Protein 1EH1 (pdb70)

Secondary structure (DSSP, 8-state):
--HHHHHHHHHHHHHHHHHHHHHHHHTS--SS--SGGGTS-EEEETTEEEEGGGT-EEE-SSTTEEEEE-SSHHHHHHHHHHHSSSTT---EEEETTEEEEE-PPPPTTHHHHHHHHHHHHHHHHHHHHHHHHHHHHHHHHHHHHHHT--HHHHHHHHHHHHHHHHHHHHHHHHHHHHHHHHHT-

Foldseek 3Di:
DALVVLLVVLLVQLVVLLVVLLVLLLCFCALVLDFSVQQQQQFQDPNGGHGQVVAWDWDRPDSFKIKIAGPDPVSQVRSQVGCPPDPQPWDWDDDPRITIITRDGDDVVVLCVNLVSLVVSLVVSLVSLVVSLVVSLVVLVCNCVVVVPDPVVSVVSNVSSVVSSVVSNVVSVVSSVVSNVRRVD

Radius of gyration: 22.28 Å; Cα contacts (8 Å, |Δi|>4): 233; chains: 1; bounding box: 37×43×63 Å

Nearest PDB structures (foldseek):
  6ucq-assembly2_2w  TM=8.970E-01  e=6.826E-28  Thermus thermophilus HB8
  4v5a-assembly2_CY  TM=8.727E-01  e=7.010E-27  Thermus thermophilus HB8
  1is1-assembly1_A  TM=9.588E-01  e=2.961E-19  Vibrio parahaemolyticus
  4kb2-assembly1_A  TM=8.965E-01  e=9.457E-18  Mycobacterium tuberculosis
  1ise-assembly1_A  TM=9.276E-01  e=1.824E-17  Escherichia coli

B-factor: mean 58.02, std 20.37, range [17.16, 100.68]

InterPro domains:
  IPR002661 Ribosome recycling factor [MF_00040] (4-185)
  IPR002661 Ribosome recycling factor [PTHR20982] (9-185)
  IPR002661 Ribosome recycling factor [TIGR00496] (12-184)
  IPR002661 Ribosome recycling factor [cd00520] (6-184)
  IPR023584 Ribosome recycling factor domain [PF01765] (21-184)
  IPR036191 RRF superfamily [G3DSA:1.10.132.20] (13-183)
  IPR036191 RRF superfamily [SSF55194] (4-184)

Organism: Thermus thermophilus (strain ATCC 27634 / DSM 579 / HB8) (NCBI:txid300852)

CATH classification: 1.10.132.20 (+1 more: 3.30.1360.40)

Structure (mmCIF, N/CA/C/O backbone):
data_1EH1
#
_entry.id   1EH1
#
_cell.length_a   71.500
_cell.length_b   71.50
_cell.length_c   79.6
_cell.angle_alpha   90.00
_cell.angle_beta   90.00
_cell.angle_gamma   120.00
#
_symmetry.space_group_name_H-M   'P 32 2 1'
#
loop_
_entity.id
_entity.type
_entity.pdbx_description
1 polymer 'RIBOSOME RECYCLING FACTOR'
2 water water
#
loop_
_atom_site.group_PDB
_atom_site.id
_atom_site.type_symbol
_atom_site.label_atom_id
_atom_site.label_alt_id
_atom_site.label_comp_id
_atom_site.label_asym_id
_atom_site.label_entity_id
_atom_site.label_seq_id
_atom_site.pdbx_PDB_ins_code
_atom_site.Cartn_x
_atom_site.Cartn_y
_atom_site.Cartn_z
_atom_site.occupancy
_atom_site.B_iso_or_equiv
_atom_site.auth_seq_id
_atom_site.auth_comp_id
_atom_site.auth_asym_id
_atom_site.auth_atom_id
_atom_site.pdbx_PDB_model_num
ATOM 1 N N . MET A 1 1 ? 48.190 25.372 49.764 1.00 66.51 1 MET A N 1
ATOM 2 C CA . MET A 1 1 ? 46.741 25.017 49.858 1.00 66.40 1 MET A CA 1
ATOM 3 C C . MET A 1 1 ? 46.160 25.362 51.235 1.00 63.94 1 MET A C 1
ATOM 4 O O . MET A 1 1 ? 45.861 24.480 52.040 1.00 62.90 1 MET A O 1
ATOM 9 N N . THR A 1 2 ? 46.023 26.658 51.500 1.00 61.07 2 THR A N 1
ATOM 10 C CA . THR A 1 2 ? 45.469 27.133 52.762 1.00 58.22 2 THR A CA 1
ATOM 11 C C . THR A 1 2 ? 44.204 27.912 52.460 1.00 55.26 2 THR A C 1
ATOM 12 O O . THR A 1 2 ? 43.850 28.093 51.299 1.00 55.93 2 THR A O 1
ATOM 16 N N . LEU A 1 3 ? 43.519 28.364 53.503 1.00 52.03 3 LEU A N 1
ATOM 17 C CA . LEU A 1 3 ? 42.302 29.140 53.320 1.00 50.03 3 LEU A CA 1
ATOM 18 C C . LEU A 1 3 ? 42.608 30.353 52.455 1.00 49.34 3 LEU A C 1
ATOM 19 O O . LEU A 1 3 ? 41.921 30.629 51.470 1.00 49.47 3 LEU A O 1
ATOM 24 N N . LYS A 1 4 ? 43.659 31.065 52.832 1.00 48.14 4 LYS A N 1
ATOM 25 C CA . LYS A 1 4 ? 44.096 32.247 52.113 1.00 48.70 4 LYS A CA 1
ATOM 26 C C . LYS A 1 4 ? 44.350 31.946 50.633 1.00 47.81 4 LYS A C 1
ATOM 27 O O . LYS A 1 4 ? 44.026 32.749 49.758 1.00 47.97 4 LYS A O 1
ATOM 33 N N . GLU A 1 5 ? 44.926 30.785 50.349 1.00 46.65 5 GLU A N 1
ATOM 34 C CA . GLU A 1 5 ? 45.211 30.425 48.965 1.00 45.11 5 GLU A CA 1
ATOM 35 C C . GLU A 1 5 ? 43.942 29.985 48.257 1.00 40.88 5 GLU A C 1
ATOM 36 O O . GLU A 1 5 ? 43.810 30.129 47.051 1.00 39.19 5 GLU A O 1
ATOM 42 N N . LEU A 1 6 ? 43.004 29.464 49.037 1.00 38.36 6 LEU A N 1
ATOM 43 C CA . LEU A 1 6 ? 41.715 29.031 48.525 1.00 36.06 6 LEU A CA 1
ATOM 44 C C . LEU A 1 6 ? 40.996 30.290 48.027 1.00 36.19 6 LEU A C 1
ATOM 45 O O . LEU A 1 6 ? 40.417 30.320 46.940 1.00 37.51 6 LEU A O 1
ATOM 50 N N . TYR A 1 7 ? 41.043 31.335 48.839 1.00 33.46 7 TYR A N 1
ATOM 51 C CA . TYR A 1 7 ? 40.408 32.583 48.472 1.00 32.91 7 TYR A CA 1
ATOM 52 C C . TYR A 1 7 ? 41.032 33.144 47.197 1.00 33.17 7 TYR A C 1
ATOM 53 O O . TYR A 1 7 ? 40.340 33.422 46.221 1.00 33.26 7 TYR A O 1
ATOM 62 N N . ALA A 1 8 ? 42.349 33.283 47.212 1.00 34.58 8 ALA A N 1
ATOM 63 C CA . ALA A 1 8 ? 43.097 33.815 46.081 1.00 34.40 8 ALA A CA 1
ATOM 64 C C . ALA A 1 8 ? 42.771 33.061 44.812 1.00 35.03 8 ALA A C 1
ATOM 65 O O . ALA A 1 8 ? 42.585 33.646 43.742 1.00 34.57 8 ALA A O 1
ATOM 67 N N . GLU A 1 9 ? 42.705 31.745 44.941 1.00 37.16 9 GLU A N 1
ATOM 68 C CA . GLU A 1 9 ? 42.412 30.890 43.799 1.00 37.39 9 GLU A CA 1
ATOM 69 C C . GLU A 1 9 ? 40.988 31.097 43.302 1.00 36.31 9 GLU A C 1
ATOM 70 O O . GLU A 1 9 ? 40.739 31.184 42.094 1.00 34.73 9 GLU A O 1
ATOM 76 N N . THR A 1 10 ? 40.056 31.171 44.249 1.00 34.59 10 THR A N 1
ATOM 77 C CA . THR A 1 10 ? 38.654 31.389 43.925 1.00 32.76 10 THR A CA 1
ATOM 78 C C . THR A 1 10 ? 38.495 32.727 43.196 1.00 33.05 10 THR A C 1
ATOM 79 O O . THR A 1 10 ? 37.846 32.803 42.151 1.00 32.96 10 THR A O 1
ATOM 83 N N . ARG A 1 11 ? 39.107 33.778 43.744 1.00 33.10 11 ARG A N 1
ATOM 84 C CA . ARG A 1 11 ? 39.031 35.108 43.140 1.00 33.47 11 ARG A CA 1
ATOM 85 C C . ARG A 1 11 ? 39.661 35.106 41.763 1.00 33.43 11 ARG A C 1
ATOM 86 O O . ARG A 1 11 ? 39.215 35.811 40.867 1.00 34.56 11 ARG A O 1
ATOM 94 N N . SER A 1 12 ? 40.715 34.312 41.613 1.00 34.24 12 SER A N 1
ATOM 95 C CA . SER A 1 12 ? 41.444 34.199 40.350 1.00 34.41 12 SER A CA 1
ATOM 96 C C . SER A 1 12 ? 40.584 33.575 39.260 1.00 34.71 12 SER A C 1
ATOM 97 O O . SER A 1 12 ? 40.415 34.141 38.168 1.00 33.16 12 SER A O 1
ATOM 100 N N . HIS A 1 13 ? 40.049 32.393 39.560 1.00 34.53 13 HIS A N 1
ATOM 101 C CA . HIS A 1 13 ? 39.195 31.701 38.606 1.00 32.26 13 HIS A CA 1
ATOM 102 C C . HIS A 1 13 ? 38.017 32.587 38.189 1.00 30.06 13 HIS A C 1
ATOM 103 O O . HIS A 1 13 ? 37.806 32.834 37.001 1.00 29.97 13 HIS A O 1
ATOM 110 N N . MET A 1 14 ? 37.253 33.071 39.160 1.00 27.52 14 MET A N 1
ATOM 111 C CA . MET A 1 14 ? 36.110 33.910 38.834 1.00 27.48 14 MET A CA 1
ATOM 112 C C . MET A 1 14 ? 36.498 35.068 37.921 1.00 27.10 14 MET A C 1
ATOM 113 O O . MET A 1 14 ? 35.772 35.407 36.986 1.00 21.71 14 MET A O 1
ATOM 118 N N . GLN A 1 15 ? 37.660 35.656 38.193 1.00 28.09 15 GLN A N 1
ATOM 119 C CA . GLN A 1 15 ? 38.175 36.757 37.392 1.00 30.04 15 GLN A CA 1
ATOM 120 C C . GLN A 1 15 ? 38.386 36.311 35.939 1.00 31.01 15 GLN A C 1
ATOM 121 O O . GLN A 1 15 ? 38.128 37.072 35.013 1.00 31.06 15 GLN A O 1
ATOM 127 N N . LYS A 1 16 ? 38.841 35.073 35.746 1.00 32.57 16 LYS A N 1
ATOM 128 C CA . LYS A 1 16 ? 39.071 34.534 34.402 1.00 35.01 16 LYS A CA 1
ATOM 129 C C . LYS A 1 16 ? 37.743 34.351 33.682 1.00 36.59 16 LYS A C 1
ATOM 130 O O . LYS A 1 16 ? 37.630 34.541 32.466 1.00 38.39 16 LYS A O 1
ATOM 136 N N . SER A 1 17 ? 36.728 33.965 34.435 1.00 37.03 17 SER A N 1
ATOM 137 C CA . SER A 1 17 ? 35.413 33.760 33.846 1.00 35.66 17 SER A CA 1
ATOM 138 C C . SER A 1 17 ? 34.819 35.103 33.458 1.00 34.54 17 SER A C 1
ATOM 139 O O . SER A 1 17 ? 34.185 35.239 32.419 1.00 35.55 17 SER A O 1
ATOM 142 N N . LEU A 1 18 ? 35.048 36.101 34.296 1.00 33.79 18 LEU A N 1
ATOM 143 C CA . LEU A 1 18 ? 34.548 37.433 34.032 1.00 32.56 18 LEU A CA 1
ATOM 144 C C . LEU A 1 18 ? 35.202 37.959 32.750 1.00 32.41 18 LEU A C 1
ATOM 145 O O . LEU A 1 18 ? 34.613 38.740 32.000 1.00 29.57 18 LEU A O 1
ATOM 150 N N . GLU A 1 19 ? 36.428 37.517 32.496 1.00 33.36 19 GLU A N 1
ATOM 151 C CA . GLU A 1 19 ? 37.132 37.945 31.298 1.00 35.14 19 GLU A CA 1
ATOM 152 C C . GLU A 1 19 ? 36.593 37.212 30.075 1.00 35.52 19 GLU A C 1
ATOM 153 O O . GLU A 1 19 ? 36.481 37.780 28.989 1.00 34.59 19 GLU A O 1
ATOM 159 N N . VAL A 1 20 ? 36.241 35.947 30.249 1.00 36.82 20 VAL A N 1
ATOM 160 C CA . VAL A 1 20 ? 35.681 35.200 29.133 1.00 38.32 20 VAL A CA 1
ATOM 161 C C . VAL A 1 20 ? 34.364 35.868 28.755 1.00 40.01 20 VAL A C 1
ATOM 162 O O . VAL A 1 20 ? 34.004 35.923 27.586 1.00 40.23 20 VAL A O 1
ATOM 166 N N . LEU A 1 21 ? 33.666 36.395 29.758 1.00 40.45 21 LEU A N 1
ATOM 167 C CA . LEU A 1 21 ? 32.397 37.074 29.532 1.00 40.48 21 LEU A CA 1
ATOM 168 C C . LEU A 1 21 ? 32.617 38.396 28.802 1.00 42.94 21 LEU A C 1
ATOM 169 O O . LEU A 1 21 ? 31.907 38.718 27.854 1.00 44.07 21 LEU A O 1
ATOM 174 N N . GLU A 1 22 ? 33.596 39.170 29.253 1.00 45.38 22 GLU A N 1
ATOM 175 C CA . GLU A 1 22 ? 33.896 40.443 28.607 1.00 48.12 22 GLU A CA 1
ATOM 176 C C . GLU A 1 22 ? 34.172 40.187 27.129 1.00 49.06 22 GLU A C 1
ATOM 177 O O . GLU A 1 22 ? 33.665 40.889 26.249 1.00 48.00 22 GLU A O 1
ATOM 183 N N . HIS A 1 23 ? 34.965 39.155 26.867 1.00 49.83 23 HIS A N 1
ATOM 184 C CA . HIS A 1 23 ? 35.312 38.792 25.500 1.00 51.27 23 HIS A CA 1
ATOM 185 C C . HIS A 1 23 ? 34.046 38.504 24.691 1.00 50.79 23 HIS A C 1
ATOM 186 O O . HIS A 1 23 ? 33.791 39.134 23.664 1.00 51.12 23 HIS A O 1
ATOM 193 N N . ASN A 1 24 ? 33.257 37.550 25.162 1.00 49.59 24 ASN A N 1
ATOM 194 C CA . ASN A 1 24 ? 32.023 37.190 24.479 1.00 50.45 24 ASN A CA 1
ATOM 195 C C . ASN A 1 24 ? 31.129 38.401 24.183 1.00 50.30 24 ASN A C 1
ATOM 196 O O . ASN A 1 24 ? 30.391 38.422 23.201 1.00 50.32 24 ASN A O 1
ATOM 201 N N . LEU A 1 25 ? 31.195 39.408 25.039 1.00 50.05 25 LEU A N 1
ATOM 202 C CA . LEU A 1 25 ? 30.387 40.603 24.858 1.00 51.29 25 LEU A CA 1
ATOM 203 C C . LEU A 1 25 ? 30.997 41.566 23.852 1.00 53.21 25 LEU A C 1
ATOM 204 O O . LEU A 1 25 ? 30.314 42.062 22.959 1.00 53.26 25 LEU A O 1
ATOM 209 N N . ALA A 1 26 ? 32.289 41.833 23.997 1.00 55.75 26 ALA A N 1
ATOM 210 C CA . ALA A 1 26 ? 32.963 42.746 23.088 1.00 56.72 26 ALA A CA 1
ATOM 211 C C . ALA A 1 26 ? 32.903 42.232 21.650 1.00 57.67 26 ALA A C 1
ATOM 212 O O . ALA A 1 26 ? 33.146 42.981 20.705 1.00 57.72 26 ALA A O 1
ATOM 214 N N . GLY A 1 27 ? 32.572 40.954 21.492 1.00 58.01 27 GLY A N 1
ATOM 215 C CA . GLY A 1 27 ? 32.487 40.368 20.167 1.00 58.60 27 GLY A CA 1
ATOM 216 C C . GLY A 1 27 ? 31.096 40.496 19.591 1.00 60.36 27 GLY A C 1
ATOM 217 O O . GLY A 1 27 ? 30.726 39.783 18.659 1.00 60.22 27 GLY A O 1
ATOM 218 N N . LEU A 1 28 ? 30.321 41.414 20.162 1.00 61.92 28 LEU A N 1
ATOM 219 C CA . LEU A 1 28 ? 28.956 41.664 19.718 1.00 62.34 28 LEU A CA 1
ATOM 220 C C . LEU A 1 28 ? 28.799 43.068 19.157 1.00 64.53 28 LEU A C 1
ATOM 221 O O . LEU A 1 28 ? 29.319 44.032 19.715 1.00 62.96 28 LEU A O 1
ATOM 226 N N . ARG A 1 29 ? 28.061 43.163 18.053 1.00 68.07 29 ARG A N 1
ATOM 227 C CA . ARG A 1 29 ? 27.775 44.424 17.374 1.00 70.61 29 ARG A CA 1
ATOM 228 C C . ARG A 1 29 ? 26.759 45.199 18.203 1.00 71.96 29 ARG A C 1
ATOM 229 O O . ARG A 1 29 ? 25.572 44.945 18.103 1.00 73.06 29 ARG A O 1
ATOM 237 N N . THR A 1 30 ? 27.218 46.127 19.031 1.00 74.08 30 THR A N 1
ATOM 238 C CA . THR A 1 30 ? 26.311 46.912 19.866 1.00 77.20 30 THR A CA 1
ATOM 239 C C . THR A 1 30 ? 25.523 47.885 18.991 1.00 78.98 30 THR A C 1
ATOM 240 O O . THR A 1 30 ? 25.052 47.532 17.905 1.00 78.01 30 THR A O 1
ATOM 244 N N . GLY A 1 31 ? 25.390 49.117 19.482 1.00 81.99 31 GLY A N 1
ATOM 245 C CA . GLY A 1 31 ? 24.724 50.154 18.720 1.00 84.65 31 GLY A CA 1
ATOM 246 C C . GLY A 1 31 ? 25.753 50.391 17.640 1.00 87.22 31 GLY A C 1
ATOM 247 O O . GLY A 1 31 ? 25.619 51.277 16.805 1.00 87.61 31 GLY A O 1
ATOM 248 N N . ARG A 1 32 ? 26.798 49.556 17.702 1.00 89.18 32 ARG A N 1
ATOM 249 C CA . ARG A 1 32 ? 27.948 49.519 16.790 1.00 89.10 32 ARG A CA 1
ATOM 250 C C . ARG A 1 32 ? 28.891 50.727 16.856 1.00 88.93 32 ARG A C 1
ATOM 251 O O . ARG A 1 32 ? 29.918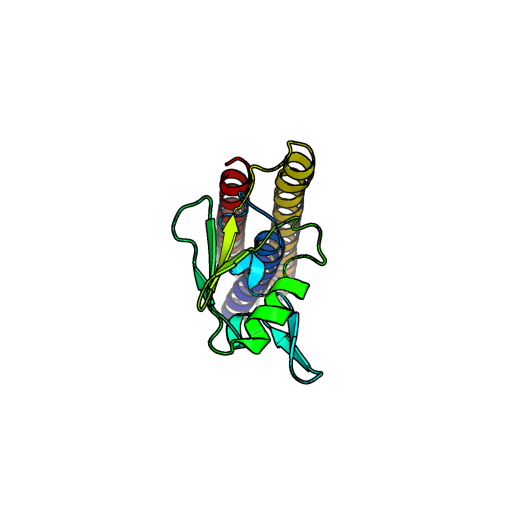 50.773 16.168 1.00 89.80 32 ARG A O 1
ATOM 259 N N . ALA A 1 33 ? 28.552 51.697 17.695 1.00 87.70 33 ALA A N 1
ATOM 260 C CA . ALA A 1 33 ? 29.372 52.888 17.830 1.00 87.13 33 ALA A CA 1
ATOM 261 C C . ALA A 1 33 ? 30.744 52.571 18.428 1.00 86.92 33 ALA A C 1
ATOM 262 O O . ALA A 1 33 ? 31.577 53.463 18.581 1.00 85.75 33 ALA A O 1
ATOM 264 N N . ASN A 1 34 ? 30.977 51.300 18.751 1.00 87.02 34 ASN A N 1
ATOM 265 C CA . ASN A 1 34 ? 32.244 50.872 19.347 1.00 87.29 34 ASN A CA 1
ATOM 266 C C . ASN A 1 34 ? 33.408 50.728 18.377 1.00 86.13 34 ASN A C 1
ATOM 267 O O . ASN A 1 34 ? 33.264 50.164 17.294 1.00 85.95 34 ASN A O 1
ATOM 272 N N . PRO A 1 35 ? 34.586 51.245 18.761 1.00 85.25 35 PRO A N 1
ATOM 273 C CA . PRO A 1 35 ? 35.776 51.158 17.915 1.00 84.41 35 PRO A CA 1
ATOM 274 C C . PRO A 1 35 ? 36.441 49.790 18.069 1.00 83.38 35 PRO A C 1
ATOM 275 O O . PRO A 1 35 ? 37.036 49.267 17.129 1.00 84.04 35 PRO A O 1
ATOM 279 N N . ALA A 1 36 ? 36.318 49.207 19.256 1.00 82.66 36 ALA A N 1
ATOM 280 C CA . ALA A 1 36 ? 36.909 47.901 19.531 1.00 82.81 36 ALA A CA 1
ATOM 281 C C . ALA A 1 36 ? 36.345 46.841 18.592 1.00 83.07 36 ALA A C 1
ATOM 282 O O . ALA A 1 36 ? 36.907 45.756 18.441 1.00 84.02 36 ALA A O 1
ATOM 284 N N . LEU A 1 37 ? 35.226 47.168 17.963 1.00 83.41 37 LEU A N 1
ATOM 285 C CA . LEU A 1 37 ? 34.569 46.266 17.023 1.00 83.78 37 LEU A CA 1
ATOM 286 C C . LEU A 1 37 ? 35.543 45.853 15.914 1.00 83.33 37 LEU A C 1
ATOM 287 O O . LEU A 1 37 ? 35.595 44.688 15.509 1.00 83.80 37 LEU A O 1
ATOM 292 N N . LEU A 1 38 ? 36.328 46.823 15.453 1.00 81.85 38 LEU A N 1
ATOM 293 C CA . LEU A 1 38 ? 37.287 46.613 14.374 1.00 80.29 38 LEU A CA 1
ATOM 294 C C . LEU A 1 38 ? 38.717 46.336 14.814 1.00 80.31 38 LEU A C 1
ATOM 295 O O . LEU A 1 38 ? 39.613 46.264 13.974 1.00 80.16 38 LEU A O 1
ATOM 300 N N . LEU A 1 39 ? 38.948 46.177 16.112 1.00 80.87 39 LEU A N 1
ATOM 301 C CA . LEU A 1 39 ? 40.308 45.938 16.587 1.00 81.48 39 LEU A CA 1
ATOM 302 C C . LEU A 1 39 ? 40.834 44.540 16.267 1.00 81.52 39 LEU A C 1
ATOM 303 O O . LEU A 1 39 ? 41.948 44.395 15.777 1.00 81.51 39 LEU A O 1
ATOM 308 N N . HIS A 1 40 ? 40.025 43.519 16.531 1.00 82.62 40 HIS A N 1
ATOM 309 C CA . HIS A 1 40 ? 40.415 42.128 16.292 1.00 83.16 40 HIS A CA 1
ATOM 310 C C . HIS A 1 40 ? 40.535 41.755 14.817 1.00 82.21 40 HIS A C 1
ATOM 311 O O . HIS A 1 40 ? 41.100 40.713 14.477 1.00 81.86 40 HIS A O 1
ATOM 318 N N . LEU A 1 41 ? 39.989 42.593 13.945 1.00 81.49 41 LEU A N 1
ATOM 319 C CA . LEU A 1 41 ? 40.020 42.317 12.518 1.00 80.75 41 LEU A CA 1
ATOM 320 C C . LEU A 1 41 ? 41.408 42.047 11.951 1.00 80.27 41 LEU A C 1
ATOM 321 O O . LEU A 1 41 ? 42.223 42.957 11.805 1.00 80.31 41 LEU A O 1
ATOM 326 N N . LYS A 1 42 ? 41.669 40.782 11.636 1.00 78.85 42 LYS A N 1
ATOM 327 C CA . LYS A 1 42 ? 42.946 40.390 11.055 1.00 77.40 42 LYS A CA 1
ATOM 328 C C . LYS A 1 42 ? 42.975 40.880 9.618 1.00 75.77 42 LYS A C 1
ATOM 329 O O . LYS A 1 42 ? 42.134 40.500 8.808 1.00 75.62 42 LYS A O 1
ATOM 335 N N . VAL A 1 43 ? 43.946 41.728 9.309 1.00 73.86 43 VAL A N 1
ATOM 336 C CA . VAL A 1 43 ? 44.068 42.271 7.963 1.00 72.19 43 VAL A CA 1
ATOM 337 C C . VAL A 1 43 ? 45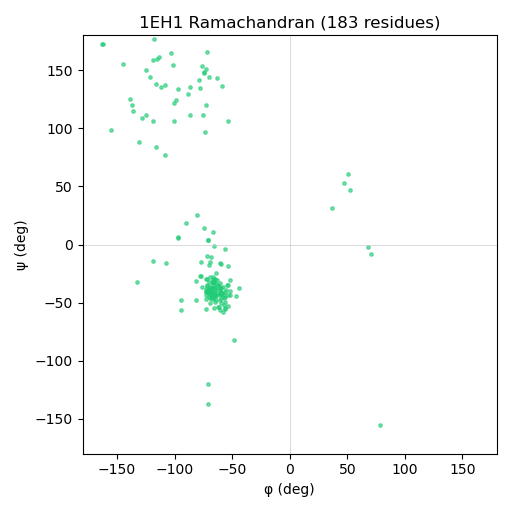.268 41.652 7.259 1.00 71.07 43 VAL A C 1
ATOM 338 O O . VAL A 1 43 ? 46.327 41.493 7.860 1.00 70.92 43 VAL A O 1
ATOM 342 N N . GLU A 1 44 ? 45.090 41.290 5.992 1.00 69.84 44 GLU A N 1
ATOM 343 C CA . GLU A 1 44 ? 46.167 40.708 5.200 1.00 69.68 44 GLU A CA 1
ATOM 344 C C . GLU A 1 44 ? 47.143 41.802 4.789 1.00 69.27 44 GLU A C 1
ATOM 345 O O . GLU A 1 44 ? 46.813 42.673 3.987 1.00 68.66 44 GLU A O 1
ATOM 351 N N . TYR A 1 45 ? 48.348 41.744 5.345 1.00 68.73 45 TYR A N 1
ATOM 352 C CA . TYR A 1 45 ? 49.385 42.736 5.072 1.00 66.72 45 TYR A CA 1
ATOM 353 C C . TYR A 1 45 ? 50.710 41.996 4.883 1.00 65.64 45 TYR A C 1
ATOM 354 O O . TYR A 1 45 ? 51.161 41.297 5.787 1.00 65.98 45 TYR A O 1
ATOM 363 N N . TYR A 1 46 ? 51.324 42.147 3.711 1.00 64.71 46 TYR A N 1
ATOM 364 C CA . TYR A 1 46 ? 52.586 41.469 3.403 1.00 63.54 46 TYR A CA 1
ATOM 365 C C . TYR A 1 46 ? 52.465 39.966 3.660 1.00 65.35 46 TYR A C 1
ATOM 366 O O . TYR A 1 46 ? 53.331 39.368 4.301 1.00 65.46 46 TYR A O 1
ATOM 375 N N . GLY A 1 47 ? 51.380 39.366 3.174 1.00 66.97 47 GLY A N 1
ATOM 376 C CA . GLY A 1 47 ? 51.166 37.936 3.354 1.00 68.39 47 GLY A CA 1
ATOM 377 C C . GLY A 1 47 ? 50.832 37.483 4.767 1.00 69.11 47 GLY A C 1
ATOM 378 O O . GLY A 1 47 ? 50.496 36.319 4.988 1.00 69.48 47 GLY A O 1
ATOM 379 N N . ALA A 1 48 ? 50.923 38.393 5.731 1.00 69.66 48 ALA A N 1
ATOM 380 C CA . ALA A 1 48 ? 50.623 38.049 7.115 1.00 70.50 48 ALA A CA 1
ATOM 381 C C . ALA A 1 48 ? 49.251 38.566 7.534 1.00 71.09 48 ALA A C 1
ATOM 382 O O . ALA A 1 48 ? 48.657 39.411 6.858 1.00 69.81 48 ALA A O 1
ATOM 384 N N . HIS A 1 49 ? 48.758 38.042 8.655 1.00 71.17 49 HIS A N 1
ATOM 385 C CA . HIS A 1 49 ? 47.460 38.427 9.198 1.00 72.31 49 HIS A CA 1
ATOM 386 C C . HIS A 1 49 ? 47.644 39.268 10.454 1.00 72.22 49 HIS A C 1
ATOM 387 O O . HIS A 1 49 ? 47.461 38.785 11.570 1.00 71.81 49 HIS A O 1
ATOM 394 N N . VAL A 1 50 ? 47.996 40.533 10.270 1.00 73.03 50 VAL A N 1
ATOM 395 C CA . VAL A 1 50 ? 48.201 41.419 11.405 1.00 73.78 50 VAL A CA 1
ATOM 396 C C . VAL A 1 50 ? 46.906 42.089 11.860 1.00 74.27 50 VAL A C 1
ATOM 397 O O . VAL A 1 50 ? 46.103 42.543 11.035 1.00 73.80 50 VAL A O 1
ATOM 401 N N . PRO A 1 51 ? 46.671 42.131 13.185 1.00 74.86 51 PRO A N 1
ATOM 402 C CA . PRO A 1 51 ? 45.453 42.768 13.686 1.00 74.97 51 PRO A CA 1
ATOM 403 C C . PRO A 1 51 ? 45.461 44.249 13.333 1.00 74.75 51 PRO A C 1
ATOM 404 O O . PRO A 1 51 ? 46.503 44.905 13.349 1.00 75.36 51 PRO A O 1
ATOM 408 N N . LEU A 1 52 ? 44.279 44.754 13.009 1.00 74.05 52 LEU A N 1
ATOM 409 C CA . LEU A 1 52 ? 44.085 46.137 12.602 1.00 73.27 52 LEU A CA 1
ATOM 410 C C . LEU A 1 52 ? 44.741 47.241 13.445 1.00 73.72 52 LEU A C 1
ATOM 411 O O . LEU A 1 52 ? 45.337 48.157 12.882 1.00 73.02 52 LEU A O 1
ATOM 416 N N . ASN A 1 53 ? 44.658 47.166 14.774 1.00 74.79 53 ASN A N 1
ATOM 417 C CA . ASN A 1 53 ? 45.239 48.221 15.616 1.00 75.62 53 ASN A CA 1
ATOM 418 C C . ASN A 1 53 ? 46.742 48.420 15.439 1.00 76.21 53 ASN A C 1
ATOM 419 O O . ASN A 1 53 ? 47.229 49.552 15.475 1.00 77.23 53 ASN A O 1
ATOM 424 N N . GLN A 1 54 ? 47.480 47.333 15.248 1.00 76.14 54 GLN A N 1
ATOM 425 C CA . GLN A 1 54 ? 48.922 47.439 15.057 1.00 76.35 54 GLN A CA 1
ATOM 426 C C . GLN A 1 54 ? 49.206 48.038 13.689 1.00 76.57 54 GLN A C 1
ATOM 427 O O . GLN A 1 54 ? 50.339 48.406 13.381 1.00 77.97 54 GLN A O 1
ATOM 433 N N . ILE A 1 55 ? 48.160 48.151 12.876 1.00 75.48 55 ILE A N 1
ATOM 434 C CA . ILE A 1 55 ? 48.303 48.675 11.526 1.00 73.88 55 ILE A CA 1
ATOM 435 C C . ILE A 1 55 ? 47.490 49.953 11.300 1.00 73.05 55 ILE A C 1
ATOM 436 O O . ILE A 1 55 ? 47.705 50.676 10.326 1.00 71.33 55 ILE A O 1
ATOM 441 N N . ALA A 1 56 ? 46.565 50.228 12.215 1.00 73.74 56 ALA A N 1
ATOM 442 C CA . ALA A 1 56 ? 45.708 51.404 12.122 1.00 73.74 56 ALA A CA 1
ATOM 443 C C . ALA A 1 56 ? 45.045 51.732 13.460 1.00 73.64 56 ALA A C 1
ATOM 444 O O . ALA A 1 56 ? 45.145 50.979 14.426 1.00 72.68 56 ALA A O 1
ATOM 446 N N . THR A 1 57 ? 44.368 52.871 13.503 1.00 75.12 57 THR A N 1
ATOM 447 C CA . THR A 1 57 ? 43.673 53.301 14.703 1.00 76.57 57 THR A CA 1
ATOM 448 C C . THR A 1 57 ? 42.214 53.553 14.363 1.00 77.08 57 THR A C 1
ATOM 449 O O . THR A 1 57 ? 41.876 53.921 13.237 1.00 77.18 57 THR A O 1
ATOM 453 N N . VAL A 1 58 ? 41.352 53.354 15.350 1.00 77.51 58 VAL A N 1
ATOM 454 C CA . VAL A 1 58 ? 39.927 53.560 15.162 1.00 78.21 58 VAL A CA 1
ATOM 455 C C . VAL A 1 58 ? 39.313 54.300 16.344 1.00 78.91 58 VAL A C 1
ATOM 456 O O . VAL A 1 58 ? 39.286 53.783 17.459 1.00 79.05 58 VAL A O 1
ATOM 460 N N . THR A 1 59 ? 38.828 55.513 16.105 1.00 78.71 59 THR A N 1
ATOM 461 C CA . THR A 1 59 ? 38.187 56.273 17.171 1.00 79.28 59 THR A CA 1
ATOM 462 C C . THR A 1 59 ? 36.713 56.440 16.834 1.00 78.88 59 THR A C 1
ATOM 463 O O . THR A 1 59 ? 36.314 56.282 15.684 1.00 78.72 59 THR A O 1
ATOM 467 N N . ALA A 1 60 ? 35.910 56.757 17.843 1.00 78.34 60 ALA A N 1
ATOM 468 C CA . ALA A 1 60 ? 34.478 56.946 17.653 1.00 77.74 60 ALA A CA 1
ATOM 469 C C . ALA A 1 60 ? 34.067 58.384 17.967 1.00 77.11 60 ALA A C 1
ATOM 470 O O . ALA A 1 60 ? 33.618 58.681 19.080 1.00 76.87 60 ALA A O 1
ATOM 472 N N . PRO A 1 61 ? 34.221 59.296 16.988 1.00 76.02 61 PRO A N 1
ATOM 473 C CA . PRO A 1 61 ? 33.863 60.709 17.166 1.00 76.90 61 PRO A CA 1
ATOM 474 C C . PRO A 1 61 ? 32.463 60.811 17.767 1.00 78.56 61 PRO A C 1
ATOM 475 O O . PRO A 1 61 ? 32.298 60.988 18.975 1.00 79.80 61 PRO A O 1
ATOM 479 N N . ASP A 1 62 ? 31.451 60.701 16.912 1.00 78.54 62 ASP A N 1
ATOM 480 C CA . ASP A 1 62 ? 30.066 60.736 17.360 1.00 76.95 62 ASP A CA 1
ATOM 481 C C . ASP A 1 62 ? 29.567 59.299 17.385 1.00 76.33 62 ASP A C 1
ATOM 482 O O . ASP A 1 62 ? 30.090 58.445 16.668 1.00 76.73 62 ASP A O 1
ATOM 487 N N . PRO A 1 63 ? 28.555 59.006 18.220 1.00 75.24 63 PRO A N 1
ATOM 488 C CA . PRO A 1 63 ? 28.004 57.648 18.322 1.00 73.41 63 PRO A CA 1
ATOM 489 C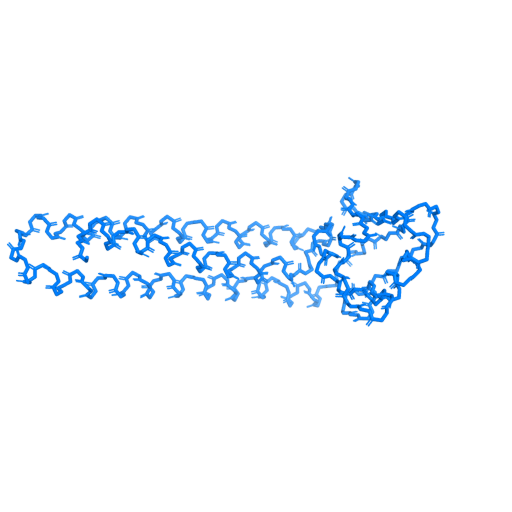 C . PRO A 1 63 ? 27.490 57.014 17.023 1.00 72.11 63 PRO A C 1
ATOM 490 O O . PRO A 1 63 ? 27.091 55.851 17.022 1.00 72.49 63 PRO A O 1
ATOM 494 N N . ARG A 1 64 ? 27.496 57.757 15.920 1.00 70.54 64 ARG A N 1
ATOM 495 C CA . ARG A 1 64 ? 27.012 57.211 14.653 1.00 70.41 64 ARG A CA 1
ATOM 496 C C . ARG A 1 64 ? 28.110 56.904 13.633 1.00 70.45 64 ARG A C 1
ATOM 497 O O . ARG A 1 64 ? 27.884 56.179 12.660 1.00 69.83 64 ARG A O 1
ATOM 505 N N . THR A 1 65 ? 29.304 57.442 13.858 1.00 69.45 65 THR A N 1
ATOM 506 C CA . THR A 1 65 ? 30.404 57.235 12.924 1.00 68.41 65 THR A CA 1
ATOM 507 C C . THR A 1 65 ? 31.594 56.518 13.545 1.00 67.96 65 THR A C 1
ATOM 508 O O . THR A 1 65 ? 31.759 56.504 14.759 1.00 69.59 65 THR A O 1
ATOM 512 N N . LEU A 1 66 ? 32.419 55.922 12.692 1.00 66.08 66 LEU A N 1
ATOM 513 C CA . LEU A 1 66 ? 33.604 55.191 13.118 1.00 63.96 66 LEU A CA 1
ATOM 514 C C . LEU A 1 66 ? 34.714 55.544 12.127 1.00 64.51 66 LEU A C 1
ATOM 515 O O . LEU A 1 66 ? 34.546 55.394 10.916 1.00 63.75 66 LEU A O 1
ATOM 520 N N . VAL A 1 67 ? 35.839 56.033 12.638 1.00 65.32 67 VAL A N 1
ATOM 521 C CA . VAL A 1 67 ? 36.951 56.421 11.777 1.00 66.98 67 VAL A CA 1
ATOM 522 C C . VAL A 1 67 ? 38.160 55.510 11.934 1.00 67.19 67 VAL A C 1
ATOM 523 O O . VAL A 1 67 ? 38.554 55.162 13.049 1.00 67.41 67 VAL A O 1
ATOM 527 N N . VAL A 1 68 ? 38.748 55.123 10.807 1.00 67.72 68 VAL A N 1
ATOM 528 C CA . VAL A 1 68 ? 39.910 54.242 10.830 1.00 68.60 68 VAL A CA 1
ATOM 529 C C . VAL A 1 68 ? 41.136 54.907 10.211 1.00 69.26 68 VAL A C 1
ATOM 530 O O . VAL A 1 68 ? 41.223 55.063 8.992 1.00 66.71 68 VAL A O 1
ATOM 534 N N . GLN A 1 69 ? 42.074 55.301 11.069 1.00 70.66 69 GLN A N 1
ATOM 535 C CA . GLN A 1 69 ? 43.304 55.943 10.618 1.00 74.10 69 GLN A CA 1
ATOM 536 C C . GLN A 1 69 ? 44.377 54.907 10.309 1.00 74.37 69 GLN A C 1
ATOM 537 O O . GLN A 1 69 ? 44.659 54.029 11.120 1.00 73.66 69 GLN A O 1
ATOM 543 N N . SER A 1 70 ? 44.969 55.016 9.124 1.00 74.97 70 SER A N 1
ATOM 544 C CA . SER A 1 70 ? 46.015 54.090 8.696 1.00 75.70 70 SER A CA 1
ATOM 545 C C . SER A 1 70 ? 47.297 54.817 8.291 1.00 74.45 70 SER A C 1
ATOM 546 O O . SER A 1 70 ? 47.334 55.520 7.282 1.00 74.15 70 SER A O 1
ATOM 549 N N . TRP A 1 71 ? 48.347 54.643 9.088 1.00 73.32 71 TRP A N 1
ATOM 550 C CA . TRP A 1 71 ? 49.639 55.262 8.801 1.00 71.75 71 TRP A CA 1
ATOM 551 C C . TRP A 1 71 ? 50.118 54.930 7.400 1.00 70.51 71 TRP A C 1
ATOM 552 O O . TRP A 1 71 ? 50.765 55.746 6.743 1.00 69.05 71 TRP A O 1
ATOM 563 N N . ASP A 1 72 ? 49.808 53.712 6.963 1.00 69.98 72 ASP A N 1
ATOM 564 C CA . ASP A 1 72 ? 50.194 53.242 5.638 1.00 69.58 72 ASP A CA 1
ATOM 565 C C . ASP A 1 72 ? 49.006 53.334 4.688 1.00 69.81 72 ASP A C 1
ATOM 566 O O . ASP A 1 72 ? 47.955 52.747 4.943 1.00 70.31 72 ASP A O 1
ATOM 571 N N . GLN A 1 73 ? 49.172 54.082 3.599 1.00 70.37 73 GLN A N 1
ATOM 572 C CA . GLN A 1 73 ? 48.094 54.264 2.630 1.00 70.64 73 GLN A CA 1
ATOM 573 C C . GLN A 1 73 ? 47.648 52.950 2.004 1.00 69.74 73 GLN A C 1
ATOM 574 O O . GLN A 1 73 ? 46.474 52.766 1.692 1.00 69.60 73 GLN A O 1
ATOM 580 N N . ASN A 1 74 ? 48.584 52.026 1.834 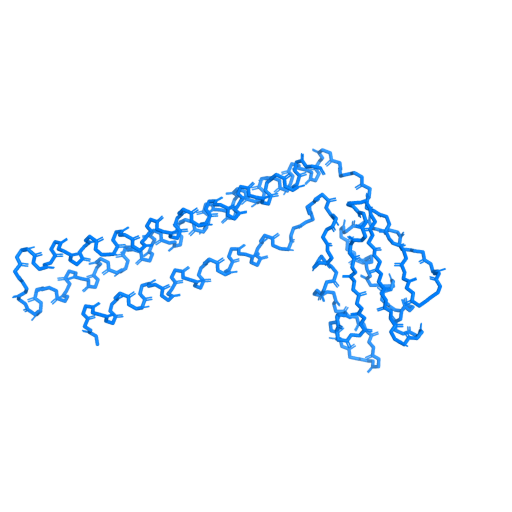1.00 70.08 74 ASN A N 1
ATOM 581 C CA . ASN A 1 74 ? 48.255 50.728 1.247 1.00 70.92 74 ASN A CA 1
ATOM 582 C C . ASN A 1 74 ? 47.459 49.840 2.206 1.00 70.06 74 ASN A C 1
ATOM 583 O O . ASN A 1 74 ? 46.514 49.160 1.802 1.00 69.48 74 ASN A O 1
ATOM 588 N N . ALA A 1 75 ? 47.851 49.851 3.476 1.00 69.99 75 ALA A N 1
ATOM 589 C CA . ALA A 1 75 ? 47.183 49.052 4.501 1.00 70.36 75 ALA A CA 1
ATOM 590 C C . ALA A 1 75 ? 45.720 49.468 4.619 1.00 71.13 75 ALA A C 1
ATOM 591 O O . ALA A 1 75 ? 44.829 48.638 4.808 1.00 69.72 75 ALA A O 1
ATOM 593 N N . LEU A 1 76 ? 45.489 50.769 4.501 1.00 72.88 76 LEU A N 1
ATOM 594 C CA . LEU A 1 76 ? 44.149 51.330 4.573 1.00 73.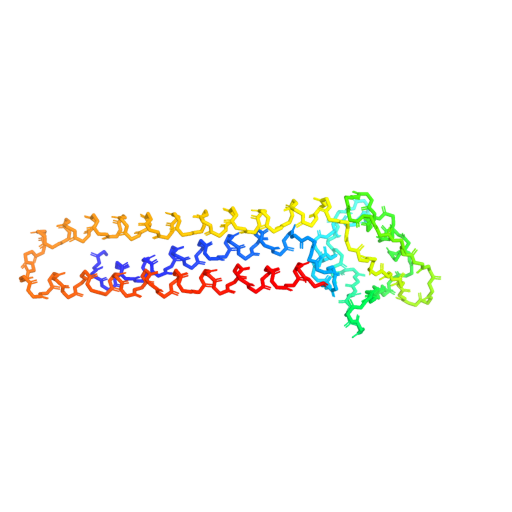95 76 LEU A CA 1
ATOM 595 C C . LEU A 1 76 ? 43.265 50.706 3.487 1.00 73.86 76 LEU A C 1
ATOM 596 O O . LEU A 1 76 ? 42.079 50.455 3.699 1.00 73.95 76 LEU A O 1
ATOM 601 N N . LYS A 1 77 ? 43.858 50.441 2.330 1.00 73.79 77 LYS A N 1
ATOM 602 C CA . LYS A 1 77 ? 43.131 49.837 1.221 1.00 74.82 77 LYS A CA 1
ATOM 603 C C . LYS A 1 77 ? 42.601 48.462 1.643 1.00 76.03 77 LYS A C 1
ATOM 604 O O . LYS A 1 77 ? 41.399 48.201 1.591 1.00 76.13 77 LYS A O 1
ATOM 610 N N . ALA A 1 78 ? 43.516 47.600 2.082 1.00 76.92 78 ALA A N 1
ATOM 611 C CA . ALA A 1 78 ? 43.188 46.242 2.517 1.00 76.44 78 ALA A CA 1
ATOM 612 C C . ALA A 1 78 ? 42.419 46.182 3.824 1.00 76.47 78 ALA A C 1
ATOM 613 O O . ALA A 1 78 ? 41.829 45.159 4.152 1.00 76.61 78 ALA A O 1
ATOM 615 N N . ILE A 1 79 ? 42.442 47.263 4.590 1.00 77.65 79 ILE A N 1
ATOM 616 C CA . ILE A 1 79 ? 41.695 47.274 5.840 1.00 78.92 79 ILE A CA 1
ATOM 617 C C . ILE A 1 79 ? 40.225 47.360 5.475 1.00 79.34 79 ILE A C 1
ATOM 618 O O . ILE A 1 79 ? 39.372 46.773 6.130 1.00 79.61 79 ILE A O 1
ATOM 623 N N . GLU A 1 80 ? 39.937 48.097 4.412 1.00 80.51 80 GLU A N 1
ATOM 624 C CA . GLU A 1 80 ? 38.568 48.239 3.953 1.00 82.42 80 GLU A CA 1
ATOM 625 C C . GLU A 1 80 ? 38.089 46.909 3.369 1.00 83.00 80 GLU A C 1
ATOM 626 O O . GLU A 1 80 ? 36.943 46.504 3.566 1.00 83.15 80 GLU A O 1
ATOM 632 N N . LYS A 1 81 ? 38.984 46.227 2.662 1.00 83.56 81 LYS A N 1
ATOM 633 C CA . LYS A 1 81 ? 38.668 44.942 2.048 1.00 84.31 81 LYS A CA 1
ATOM 634 C C . LYS A 1 81 ? 38.617 43.853 3.108 1.00 84.75 81 LYS A C 1
ATOM 635 O O . LYS A 1 81 ? 38.621 42.668 2.795 1.00 85.09 81 LYS A O 1
ATOM 641 N N . ALA A 1 82 ? 38.569 44.270 4.366 1.00 85.46 82 ALA A N 1
ATOM 642 C CA . ALA A 1 82 ? 38.519 43.337 5.483 1.00 86.31 82 ALA A CA 1
ATOM 643 C C . ALA A 1 82 ? 37.433 43.734 6.472 1.00 87.81 82 ALA A C 1
ATOM 644 O O . ALA A 1 82 ? 36.830 42.876 7.122 1.00 87.77 82 ALA A O 1
ATOM 646 N N . ILE A 1 83 ? 37.194 45.038 6.591 1.00 89.03 83 ILE A N 1
ATOM 647 C CA . ILE A 1 83 ? 36.168 45.534 7.500 1.00 89.70 83 ILE A CA 1
ATOM 648 C C . ILE A 1 83 ? 34.881 44.783 7.194 1.00 91.37 83 ILE A C 1
ATOM 649 O O . ILE A 1 83 ? 34.171 44.343 8.097 1.00 92.17 83 ILE A O 1
ATOM 654 N N . ARG A 1 84 ? 34.589 44.635 5.908 1.00 92.72 84 ARG A N 1
ATOM 655 C CA . ARG A 1 84 ? 33.407 43.907 5.487 1.00 93.72 84 ARG A CA 1
ATOM 656 C C . ARG A 1 84 ? 33.689 42.434 5.779 1.00 94.70 84 ARG A C 1
ATOM 657 O O . ARG A 1 84 ? 33.938 42.066 6.931 1.00 94.53 84 ARG A O 1
ATOM 665 N N . ASP A 1 85 ? 33.675 41.601 4.741 1.00 95.31 85 ASP A N 1
ATOM 666 C CA . ASP A 1 85 ? 33.936 40.174 4.894 1.00 96.39 85 ASP A CA 1
ATOM 667 C C . ASP A 1 85 ? 33.344 39.637 6.196 1.00 97.67 85 ASP A C 1
ATOM 668 O O . ASP A 1 85 ? 33.891 38.712 6.795 1.00 97.86 85 ASP A O 1
ATOM 673 N N . SER A 1 86 ? 32.236 40.224 6.641 1.00 98.50 86 SER A N 1
ATOM 674 C CA . SER A 1 86 ? 31.607 39.789 7.881 1.00 98.67 86 SER A CA 1
ATOM 675 C C . SER A 1 86 ? 30.170 40.283 7.979 1.00 98.85 86 SER A C 1
ATOM 676 O O . SER A 1 86 ? 29.714 41.065 7.143 1.00 98.60 86 SER A O 1
ATOM 679 N N . ASP A 1 87 ? 29.458 39.817 9.004 1.00 98.98 87 ASP A N 1
ATOM 680 C CA . ASP A 1 87 ? 28.068 40.214 9.213 1.00 98.73 87 ASP A CA 1
ATOM 681 C C . ASP A 1 87 ? 27.997 41.689 9.597 1.00 97.64 87 ASP A C 1
ATOM 682 O O . ASP A 1 87 ? 26.915 42.278 9.635 1.00 98.40 87 ASP A O 1
ATOM 687 N N . LEU A 1 88 ? 29.157 42.275 9.886 1.00 95.33 88 LEU A N 1
ATOM 688 C CA . LEU A 1 88 ? 29.232 43.680 10.266 1.00 92.69 88 LEU A CA 1
ATOM 689 C C . LEU A 1 88 ? 28.372 44.562 9.372 1.00 91.32 88 LEU A C 1
ATOM 690 O O . LEU A 1 88 ? 27.754 45.514 9.838 1.00 90.56 88 LEU A O 1
ATOM 695 N N . GLY A 1 89 ? 28.329 44.237 8.084 1.00 90.13 89 GLY A N 1
ATOM 696 C CA . GLY A 1 89 ? 27.537 45.026 7.156 1.00 88.60 89 GLY A CA 1
ATOM 697 C C . GLY A 1 89 ? 27.815 46.518 7.259 1.00 87.59 89 GLY A C 1
ATOM 698 O O . GLY A 1 89 ? 26.922 47.318 7.569 1.00 87.22 89 GLY A O 1
ATOM 699 N N . LEU A 1 90 ? 29.066 46.891 7.007 1.00 86.31 90 LEU A N 1
ATOM 700 C CA . LEU A 1 90 ? 29.482 48.288 7.057 1.00 83.93 90 LEU A CA 1
ATOM 701 C C . LEU A 1 90 ? 29.905 48.725 5.666 1.00 83.04 90 LEU A C 1
ATOM 702 O O . LEU A 1 90 ? 30.218 47.897 4.810 1.00 83.10 90 LEU A O 1
ATOM 707 N N . ASN A 1 91 ? 29.902 50.031 5.441 1.00 82.55 91 ASN A N 1
ATOM 708 C CA . ASN A 1 91 ? 30.294 50.565 4.150 1.00 81.95 91 ASN A CA 1
ATOM 709 C C . ASN A 1 91 ? 31.309 51.682 4.337 1.00 82.30 91 ASN A C 1
ATOM 710 O O . ASN A 1 91 ? 30.949 52.853 4.440 1.00 82.84 91 ASN A O 1
ATOM 715 N N . PRO A 1 92 ? 32.598 51.328 4.397 1.00 82.68 92 PRO A N 1
ATOM 716 C CA . PRO A 1 92 ? 33.637 52.342 4.572 1.00 83.90 92 PRO A CA 1
ATOM 717 C C . PRO A 1 92 ? 33.835 53.163 3.299 1.00 85.73 92 PRO A C 1
ATOM 718 O O . PRO A 1 92 ? 33.614 52.674 2.192 1.00 85.83 92 PRO A O 1
ATOM 722 N N . SER A 1 93 ? 34.248 54.413 3.463 1.00 87.73 93 SER A N 1
ATOM 723 C CA . SER A 1 93 ? 34.502 55.284 2.323 1.00 89.88 93 SER A CA 1
ATOM 724 C C . SER A 1 93 ? 35.957 55.735 2.407 1.00 90.65 93 SER A C 1
ATOM 725 O O . SER A 1 93 ? 36.491 55.950 3.499 1.00 90.63 93 SER A O 1
ATOM 728 N N . ASN A 1 94 ? 36.592 55.874 1.249 1.00 91.91 94 ASN A N 1
ATOM 729 C CA . ASN A 1 94 ? 37.993 56.276 1.179 1.00 93.89 94 ASN A CA 1
ATOM 730 C C . ASN A 1 94 ? 38.181 57.791 1.185 1.00 95.05 94 ASN A C 1
ATOM 731 O O . ASN A 1 94 ? 37.842 58.470 0.217 1.00 95.73 94 ASN A O 1
ATOM 736 N N . LYS A 1 95 ? 38.738 58.318 2.273 1.00 96.06 95 LYS A N 1
ATOM 737 C CA . LYS A 1 95 ? 38.962 59.758 2.380 1.00 96.79 95 LYS A CA 1
ATOM 738 C C . LYS A 1 95 ? 40.086 60.172 3.333 1.00 96.53 95 LYS A C 1
ATOM 739 O O . LYS A 1 95 ? 39.890 60.253 4.546 1.00 96.75 95 LYS A O 1
ATOM 745 N N . GLY A 1 96 ? 41.258 60.449 2.771 1.00 95.34 96 GLY A N 1
ATOM 746 C CA . GLY A 1 96 ? 42.390 60.866 3.582 1.00 93.63 96 GLY A CA 1
ATOM 747 C C . GLY A 1 96 ? 43.099 59.739 4.308 1.00 92.81 96 GLY A C 1
ATOM 748 O O . GLY A 1 96 ? 43.050 58.585 3.887 1.00 91.97 96 GLY A O 1
ATOM 749 N N . ASP A 1 97 ? 43.761 60.080 5.410 1.00 92.19 97 ASP A N 1
ATOM 750 C CA . ASP A 1 97 ? 44.495 59.099 6.209 1.00 91.68 97 ASP A CA 1
ATOM 751 C C . ASP A 1 97 ? 43.560 58.158 6.968 1.00 90.67 97 ASP A C 1
ATOM 752 O O . ASP A 1 97 ? 44.011 57.314 7.745 1.00 90.10 97 ASP A O 1
ATOM 757 N N . ALA A 1 98 ? 42.256 58.299 6.749 1.00 89.06 98 ALA A N 1
ATOM 758 C CA . ALA A 1 98 ? 41.302 57.446 7.447 1.00 86.58 98 ALA A CA 1
ATOM 759 C C . ALA A 1 98 ? 40.083 57.068 6.623 1.00 83.92 98 ALA A C 1
ATOM 760 O O . ALA A 1 98 ? 39.708 57.765 5.683 1.00 83.19 98 ALA A O 1
ATOM 762 N N . LEU A 1 99 ? 39.480 55.942 6.994 1.00 81.45 99 LEU A N 1
ATOM 763 C CA . LEU A 1 99 ? 38.268 55.454 6.349 1.00 78.13 99 LEU A CA 1
ATOM 764 C C . LEU A 1 99 ? 37.091 55.894 7.206 1.00 75.58 99 LEU A C 1
ATOM 765 O O . LEU A 1 99 ? 37.118 55.755 8.434 1.00 74.46 99 LEU A O 1
ATOM 770 N N . TYR A 1 100 ? 36.065 56.435 6.564 1.00 72.76 100 TYR A N 1
ATOM 771 C CA . TYR A 1 100 ? 34.883 56.866 7.293 1.00 69.73 100 TYR A CA 1
ATOM 772 C C . TYR A 1 100 ? 33.838 55.778 7.173 1.00 66.24 100 TYR A C 1
ATOM 773 O O . TYR A 1 100 ? 33.490 55.348 6.069 1.00 66.21 100 TYR A O 1
ATOM 782 N N . ILE A 1 101 ? 33.372 55.309 8.325 1.00 61.27 101 ILE A N 1
ATOM 783 C CA . ILE A 1 101 ? 32.389 54.239 8.358 1.00 57.57 101 ILE A CA 1
ATOM 784 C C . ILE A 1 101 ? 31.195 54.594 9.207 1.00 54.99 101 ILE A C 1
ATOM 785 O O . ILE A 1 101 ? 31.281 54.636 10.431 1.00 50.46 101 ILE A O 1
ATOM 790 N N . ASN A 1 102 ? 30.069 54.822 8.550 1.00 54.36 102 ASN A N 1
ATOM 791 C CA . ASN A 1 102 ? 28.859 55.157 9.271 1.00 54.74 102 ASN A CA 1
ATOM 792 C C . ASN A 1 102 ? 28.257 53.889 9.845 1.00 55.09 102 ASN A C 1
ATOM 793 O O . ASN A 1 102 ? 28.289 52.837 9.213 1.00 55.48 102 ASN A O 1
ATOM 798 N N . ILE A 1 103 ? 27.724 53.994 11.056 1.00 56.08 103 ILE A N 1
ATOM 799 C CA . ILE A 1 103 ? 27.083 52.862 11.719 1.00 56.50 103 ILE A CA 1
ATOM 800 C C . ILE A 1 103 ? 25.565 53.003 11.574 1.00 56.65 103 ILE A C 1
ATOM 801 O O . ILE A 1 103 ? 24.944 53.846 12.230 1.00 55.86 103 ILE A O 1
ATOM 806 N N . PRO A 1 104 ? 24.952 52.185 10.703 1.00 57.45 104 PRO A N 1
ATOM 807 C CA . PRO A 1 104 ? 23.502 52.268 10.513 1.00 58.92 104 PRO A CA 1
ATOM 808 C C . PRO A 1 104 ? 22.741 51.655 11.673 1.00 60.75 104 PRO A C 1
ATOM 809 O O . PRO A 1 104 ? 23.229 50.722 12.310 1.00 60.97 104 PRO A O 1
ATOM 813 N N . PRO A 1 105 ? 21.543 52.189 11.983 1.00 62.50 105 PRO A N 1
ATOM 814 C CA . PRO A 1 105 ? 20.773 51.614 13.090 1.00 63.12 105 PRO A CA 1
ATOM 815 C C . PRO A 1 105 ? 20.523 50.144 12.756 1.00 64.24 105 PRO A C 1
ATOM 816 O O . PRO A 1 105 ? 20.219 49.799 11.615 1.00 63.61 105 PRO A O 1
ATOM 820 N N . LEU A 1 106 ? 20.690 49.278 13.747 1.00 66.86 106 LEU A N 1
ATOM 821 C CA . LEU A 1 106 ? 20.517 47.847 13.534 1.00 69.87 106 LEU A CA 1
ATOM 822 C C . LEU A 1 106 ? 19.067 47.393 13.389 1.00 70.55 106 LEU A C 1
ATOM 823 O O . LEU A 1 106 ? 18.148 47.966 13.969 1.00 70.51 106 LEU A O 1
ATOM 828 N N . THR A 1 107 ? 18.885 46.356 12.583 1.00 72.31 107 THR A N 1
ATOM 829 C CA . THR A 1 107 ? 17.576 45.777 12.325 1.00 75.04 107 THR A CA 1
ATOM 830 C C . THR A 1 107 ? 17.078 45.055 13.570 1.00 76.51 107 THR A C 1
ATOM 831 O O . THR A 1 107 ? 17.860 44.447 14.296 1.00 76.91 107 THR A O 1
ATOM 835 N N . GLU A 1 108 ? 15.775 45.120 13.813 1.00 78.93 108 GLU A N 1
ATOM 836 C CA . GLU A 1 108 ? 15.184 44.449 14.965 1.00 81.29 108 GLU A CA 1
ATOM 837 C C . GLU A 1 108 ? 15.283 42.931 14.821 1.00 82.02 108 GLU A C 1
ATOM 838 O O . GLU A 1 108 ? 14.659 42.191 15.571 1.00 81.76 108 GLU A O 1
ATOM 844 N N . GLU A 1 109 ? 16.058 42.477 13.841 1.00 83.48 109 GLU A N 1
ATOM 845 C CA . GLU A 1 109 ? 16.266 41.047 13.619 1.00 85.08 109 GLU A CA 1
ATOM 846 C C . GLU A 1 109 ? 17.547 40.667 14.350 1.00 85.20 109 GLU A C 1
ATOM 847 O O . GLU A 1 109 ? 17.558 39.777 15.203 1.00 85.49 109 GLU A O 1
ATOM 853 N N . ARG A 1 110 ? 18.628 41.363 14.013 1.00 84.81 110 ARG A N 1
ATOM 854 C CA . ARG A 1 110 ? 19.917 41.120 14.648 1.00 84.54 110 ARG A CA 1
ATOM 855 C C . ARG A 1 110 ? 19.908 41.758 16.036 1.00 82.82 110 ARG A C 1
ATOM 856 O O . ARG A 1 110 ? 20.757 41.465 16.880 1.00 82.95 110 ARG A O 1
ATOM 864 N N . ARG A 1 111 ? 18.933 42.632 16.265 1.00 79.58 111 ARG A N 1
ATOM 865 C CA . ARG A 1 111 ? 18.800 43.297 17.550 1.00 77.08 111 ARG A CA 1
ATOM 866 C C . ARG A 1 111 ? 18.305 42.245 18.530 1.00 76.28 111 ARG A C 1
ATOM 867 O O . ARG A 1 111 ? 18.593 42.298 19.730 1.00 76.02 111 ARG A O 1
ATOM 875 N N . LYS A 1 112 ? 17.550 41.289 17.997 1.00 73.79 112 LYS A N 1
ATOM 876 C CA . LYS A 1 112 ? 17.031 40.189 18.791 1.00 71.66 112 LYS A CA 1
ATOM 877 C C . LYS A 1 112 ? 18.241 39.324 19.060 1.00 71.00 112 LYS A C 1
ATOM 878 O O . LYS A 1 112 ? 18.587 39.047 20.205 1.00 71.50 112 LYS A O 1
ATOM 884 N N . ASP A 1 113 ? 18.892 38.928 17.971 1.00 70.18 113 ASP A N 1
ATOM 885 C CA . ASP A 1 113 ? 20.084 38.085 18.010 1.00 69.20 113 ASP A CA 1
ATOM 886 C C . ASP A 1 113 ? 21.182 38.639 18.913 1.00 67.27 113 ASP A C 1
ATOM 887 O O . ASP A 1 113 ? 22.098 37.916 19.314 1.00 66.57 113 ASP A O 1
ATOM 892 N N . LEU A 1 114 ? 21.098 39.926 19.222 1.00 63.87 114 LEU A N 1
ATOM 893 C CA . LEU A 1 114 ? 22.100 40.551 20.070 1.00 61.03 114 LEU A CA 1
ATOM 894 C C . LEU A 1 114 ? 21.719 40.602 21.548 1.00 59.56 114 LEU A C 1
ATOM 895 O O . LEU A 1 114 ? 22.522 40.244 22.415 1.00 57.58 114 LEU A O 1
ATOM 900 N N . VAL A 1 115 ? 20.501 41.033 21.850 1.00 56.98 115 VAL A N 1
ATOM 901 C CA . VAL A 1 115 ? 20.109 41.090 23.244 1.00 55.79 115 VAL A CA 1
ATOM 902 C C . VAL A 1 115 ? 20.040 39.690 23.802 1.00 56.06 115 VAL A C 1
ATOM 903 O O . VAL A 1 115 ? 20.397 39.459 24.956 1.00 56.10 115 VAL A O 1
ATOM 907 N N . ARG A 1 116 ? 19.590 38.753 22.975 1.00 56.29 116 ARG A N 1
ATOM 908 C CA . ARG A 1 116 ? 19.492 37.366 23.409 1.00 56.27 116 ARG A CA 1
ATOM 909 C C . ARG A 1 116 ? 20.883 36.800 23.663 1.00 54.54 116 ARG A C 1
ATOM 910 O O . ARG A 1 116 ? 21.110 36.099 24.650 1.00 55.08 116 ARG A O 1
ATOM 918 N N . ALA A 1 117 ? 21.814 37.111 22.769 1.00 51.05 117 ALA A N 1
ATOM 919 C CA . ALA A 1 117 ? 23.179 36.632 22.911 1.00 49.08 117 ALA A CA 1
ATOM 920 C C . ALA A 1 117 ? 23.794 37.113 24.228 1.00 48.81 117 ALA A C 1
ATOM 921 O O . ALA A 1 117 ? 24.423 36.328 24.947 1.00 48.94 117 ALA A O 1
ATOM 923 N N . VAL A 1 118 ? 23.604 38.400 24.531 1.00 46.04 118 VAL A N 1
ATOM 924 C CA . VAL A 1 118 ? 24.120 39.008 25.755 1.00 43.28 118 VAL A CA 1
ATOM 925 C C . VAL A 1 118 ? 23.617 38.272 26.989 1.00 42.94 118 VAL A C 1
ATOM 926 O O . VAL A 1 118 ? 24.394 37.888 27.848 1.00 40.98 118 VAL A O 1
ATOM 930 N N . ARG A 1 119 ? 22.309 38.081 27.071 1.00 45.46 119 ARG A N 1
ATOM 931 C CA . ARG A 1 119 ? 21.715 37.394 28.214 1.00 49.34 119 ARG A CA 1
ATOM 932 C C . ARG A 1 119 ? 22.145 35.935 28.305 1.00 49.67 119 ARG A C 1
ATOM 933 O O . ARG A 1 119 ? 22.241 35.367 29.393 1.00 49.94 119 ARG A O 1
ATOM 941 N N . GLN A 1 120 ? 22.420 35.338 27.153 1.00 50.36 120 GLN A N 1
ATOM 942 C CA . GLN A 1 120 ? 22.851 33.952 27.113 1.00 50.82 120 GLN A CA 1
ATOM 943 C C . GLN A 1 120 ? 24.270 33.898 27.676 1.00 48.73 120 GLN A C 1
ATOM 944 O O . GLN A 1 120 ? 24.618 33.000 28.431 1.00 47.97 120 GLN A O 1
ATOM 950 N N . TYR A 1 121 ? 25.087 34.873 27.305 1.00 48.42 121 TYR A N 1
ATOM 951 C CA . TYR A 1 121 ? 26.463 34.926 27.787 1.00 47.45 121 TYR A CA 1
ATOM 952 C C . TYR A 1 121 ? 26.502 35.247 29.268 1.00 45.54 121 TYR A C 1
ATOM 953 O O . TYR A 1 121 ? 27.332 34.725 30.010 1.00 42.82 121 TYR A O 1
ATOM 962 N N . ALA A 1 122 ? 25.598 36.120 29.688 1.00 44.36 122 ALA A N 1
ATOM 963 C CA . ALA A 1 122 ? 25.515 36.514 31.084 1.00 44.78 122 ALA A CA 1
ATOM 964 C C . ALA A 1 122 ? 25.254 35.309 31.988 1.00 44.04 122 ALA A C 1
ATOM 965 O O . ALA A 1 122 ? 25.952 35.109 32.985 1.00 41.43 122 ALA A O 1
ATOM 967 N N . GLU A 1 123 ? 24.249 34.507 31.642 1.00 44.41 123 GLU A N 1
ATOM 968 C CA . GLU A 1 123 ? 23.936 33.341 32.461 1.00 45.24 123 GLU A CA 1
ATOM 969 C C . GLU A 1 123 ? 25.077 32.327 32.401 1.00 42.54 123 GLU A C 1
ATOM 970 O O . GLU A 1 123 ? 25.324 31.600 33.371 1.00 40.14 123 GLU A O 1
ATOM 976 N N . GLU A 1 124 ? 25.775 32.290 31.267 1.00 39.53 124 GLU A N 1
ATOM 977 C CA . GLU A 1 124 ? 26.922 31.397 31.124 1.00 40.78 124 GLU A CA 1
ATOM 978 C C . GLU A 1 124 ? 27.999 31.865 32.104 1.00 39.20 124 GLU A C 1
ATOM 979 O O . GLU A 1 124 ? 28.765 31.069 32.652 1.00 39.12 124 GLU A O 1
ATOM 985 N N . GLY A 1 125 ? 28.046 33.171 32.317 1.00 36.10 125 GLY A N 1
ATOM 986 C CA . GLY A 1 125 ? 29.012 33.720 33.243 1.00 33.49 125 GLY A CA 1
ATOM 987 C C . GLY A 1 125 ? 28.658 33.322 34.660 1.00 31.46 125 GLY A C 1
ATOM 988 O O . GLY A 1 125 ? 29.490 32.812 35.398 1.00 31.95 125 GLY A O 1
ATOM 989 N N . ARG A 1 126 ? 27.410 33.540 35.039 1.00 29.53 126 ARG A N 1
ATOM 990 C CA . ARG A 1 126 ? 26.972 33.189 36.382 1.00 31.15 126 ARG A CA 1
ATOM 991 C C . ARG A 1 126 ? 27.139 31.708 36.693 1.00 30.61 126 ARG A C 1
ATOM 992 O O . ARG A 1 126 ? 27.553 31.337 37.794 1.00 30.93 126 ARG A O 1
ATOM 1000 N N . VAL A 1 127 ? 26.802 30.863 35.723 1.00 29.85 127 VAL A N 1
ATOM 1001 C CA . VAL A 1 127 ? 26.904 29.417 35.897 1.00 29.39 127 VAL A CA 1
ATOM 1002 C C . VAL A 1 127 ? 28.326 29.018 36.213 1.00 30.35 127 VAL A C 1
ATOM 1003 O O . VAL A 1 127 ? 28.576 28.172 37.078 1.00 32.20 127 VAL A O 1
ATOM 1007 N N . ALA A 1 128 ? 29.252 29.647 35.503 1.00 28.59 128 ALA A N 1
ATOM 1008 C CA . ALA A 1 128 ? 30.670 29.407 35.692 1.00 26.87 128 ALA A CA 1
ATOM 1009 C C . ALA A 1 128 ? 31.087 29.870 37.084 1.00 28.08 128 ALA A C 1
ATOM 1010 O O . ALA A 1 128 ? 31.826 29.197 37.790 1.00 29.33 128 ALA A O 1
ATOM 1012 N N . ILE 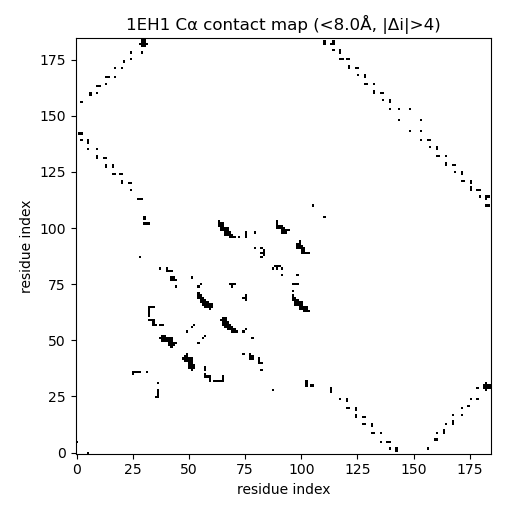A 1 129 ? 30.601 31.036 37.473 1.00 28.50 129 ILE A N 1
ATOM 1013 C CA . ILE A 1 129 ? 30.949 31.594 38.765 1.00 27.09 129 ILE A CA 1
ATOM 1014 C C . ILE A 1 129 ? 30.366 30.771 39.916 1.00 27.62 129 ILE A C 1
ATOM 1015 O O . ILE A 1 129 ? 31.047 30.499 40.901 1.00 26.18 129 ILE A O 1
ATOM 1020 N N . ARG A 1 130 ? 29.113 30.356 39.786 1.00 29.67 130 ARG A N 1
ATOM 1021 C CA . ARG A 1 130 ? 28.482 29.549 40.830 1.00 30.78 130 ARG A CA 1
ATOM 1022 C C . ARG A 1 130 ? 29.173 28.187 40.933 1.00 30.65 130 ARG A C 1
ATOM 1023 O O . ARG A 1 130 ? 29.275 27.612 42.010 1.00 30.84 130 ARG A O 1
ATOM 1031 N N . ASN A 1 131 ? 29.672 27.690 39.806 1.00 30.75 131 ASN A N 1
ATOM 1032 C CA . ASN A 1 131 ? 30.385 26.429 39.786 1.00 29.87 131 ASN A CA 1
ATOM 1033 C C . ASN A 1 131 ? 31.745 26.585 40.427 1.00 31.28 131 ASN A C 1
ATOM 1034 O O . ASN A 1 131 ? 32.302 25.634 40.995 1.00 32.82 131 ASN A O 1
ATOM 1039 N N . ILE A 1 132 ? 32.302 27.783 40.334 1.00 30.25 132 ILE A N 1
ATOM 1040 C CA . ILE A 1 132 ? 33.593 27.997 40.946 1.00 31.83 132 ILE A CA 1
ATOM 1041 C C . ILE A 1 132 ? 33.366 28.037 42.455 1.00 32.45 132 ILE A C 1
ATOM 1042 O O . ILE A 1 132 ? 34.157 27.479 43.217 1.00 34.46 132 ILE A O 1
ATOM 1047 N N . ARG A 1 133 ? 32.272 28.668 42.882 1.00 31.68 133 ARG A N 1
ATOM 1048 C CA . ARG A 1 133 ? 31.941 28.707 44.308 1.00 31.64 133 ARG A CA 1
ATOM 1049 C C . ARG A 1 133 ? 31.767 27.259 44.757 1.00 32.56 133 ARG A C 1
ATOM 1050 O O . ARG A 1 133 ? 32.243 26.842 45.816 1.00 31.18 133 ARG A O 1
ATOM 1058 N N . ARG A 1 134 ? 31.089 26.489 43.922 1.00 31.98 134 ARG A N 1
ATOM 1059 C CA . ARG A 1 134 ? 30.846 25.099 44.237 1.00 36.35 134 ARG A CA 1
ATOM 1060 C C . ARG A 1 134 ? 32.149 24.339 44.474 1.00 37.71 134 ARG A C 1
ATOM 1061 O O . ARG A 1 134 ? 32.271 23.593 45.453 1.00 39.02 134 ARG A O 1
ATOM 1069 N N . GLU A 1 135 ? 33.126 24.529 43.588 1.00 36.66 135 GLU A N 1
ATOM 1070 C CA . GLU A 1 135 ? 34.397 23.830 43.737 1.00 35.88 135 GLU A CA 1
ATOM 1071 C C . GLU A 1 135 ? 35.148 24.314 44.974 1.00 35.46 135 GLU A C 1
ATOM 1072 O O . GLU A 1 135 ? 35.790 23.530 45.674 1.00 34.54 135 GLU A O 1
ATOM 1078 N N . ALA A 1 136 ? 35.061 25.611 45.241 1.00 36.12 136 ALA A N 1
ATOM 1079 C CA . ALA A 1 136 ? 35.735 26.205 46.390 1.00 35.78 136 ALA A CA 1
ATOM 1080 C C . ALA A 1 136 ? 35.158 25.675 47.695 1.00 36.44 136 ALA A C 1
ATOM 1081 O O . ALA A 1 136 ? 35.884 25.435 48.657 1.00 35.57 136 ALA A O 1
ATOM 1083 N N . LEU A 1 137 ? 33.845 25.488 47.715 1.00 37.44 137 LEU A N 1
ATOM 1084 C CA . LEU A 1 137 ? 33.179 24.970 48.896 1.00 38.25 137 LEU A CA 1
ATOM 1085 C C . LEU A 1 137 ? 33.578 23.503 49.117 1.00 39.59 137 LEU A C 1
ATOM 1086 O O . LEU A 1 137 ? 33.814 23.076 50.248 1.00 40.71 137 LEU A O 1
ATOM 1091 N N . ASP A 1 138 ? 33.677 22.731 48.043 1.00 40.32 138 ASP A N 1
ATOM 1092 C CA . ASP A 1 138 ? 34.098 21.341 48.179 1.00 41.17 138 ASP A CA 1
ATOM 1093 C C . ASP A 1 138 ? 35.498 21.287 48.788 1.00 42.16 138 ASP A C 1
ATOM 1094 O O . ASP A 1 138 ? 35.778 20.463 49.664 1.00 41.90 138 ASP A O 1
ATOM 1099 N N . LYS A 1 139 ? 36.380 22.165 48.317 1.00 40.85 139 LYS A N 1
ATOM 1100 C CA . LYS A 1 139 ? 37.737 22.203 48.835 1.00 41.14 139 LYS A CA 1
ATOM 1101 C C . LYS A 1 139 ? 37.732 22.667 50.288 1.00 41.28 139 LYS A C 1
ATOM 1102 O O . LYS A 1 139 ? 38.565 22.246 51.095 1.00 40.28 139 LYS A O 1
ATOM 1108 N N . LEU A 1 140 ? 36.789 23.539 50.625 1.00 39.42 140 LEU A N 1
ATOM 1109 C CA . LEU A 1 140 ? 36.716 24.014 51.992 1.00 38.56 140 LEU A CA 1
ATOM 1110 C C . LEU A 1 140 ? 36.243 22.880 52.882 1.00 39.61 140 LEU A C 1
ATOM 1111 O O . LEU A 1 140 ? 36.656 22.783 54.032 1.00 39.03 140 LEU A O 1
ATOM 1116 N N . LYS A 1 141 ? 35.401 21.999 52.352 1.00 42.24 141 LYS A N 1
ATOM 1117 C CA . LYS A 1 141 ? 34.928 20.889 53.172 1.00 45.07 141 LYS A CA 1
ATOM 1118 C C . LYS A 1 141 ? 36.079 19.968 53.558 1.00 45.62 141 LYS A C 1
ATOM 1119 O O . LYS A 1 141 ? 36.201 19.560 54.713 1.00 47.14 141 LYS A O 1
ATOM 1125 N N . LYS A 1 142 ? 36.936 19.647 52.599 1.00 45.19 142 LYS A N 1
ATOM 1126 C CA . LYS A 1 142 ? 38.065 18.771 52.895 1.00 46.27 142 LYS A CA 1
ATOM 1127 C C . LYS A 1 142 ? 39.088 19.478 53.779 1.00 45.62 142 LYS A C 1
ATOM 1128 O O . LYS A 1 142 ? 39.585 18.920 54.763 1.00 45.36 142 LYS A O 1
ATOM 1134 N N . LEU A 1 143 ? 39.389 20.720 53.430 1.00 43.29 143 LEU A N 1
ATOM 1135 C CA . LEU A 1 143 ? 40.362 21.491 54.172 1.00 41.79 143 LEU A CA 1
ATOM 1136 C C . LEU A 1 143 ? 39.966 21.649 55.651 1.00 41.52 143 LEU A C 1
ATOM 1137 O O . LEU A 1 143 ? 40.799 21.521 56.550 1.00 39.19 143 LEU A O 1
ATOM 1142 N N . ALA A 1 144 ? 38.687 21.901 55.905 1.00 39.83 144 ALA A N 1
ATOM 1143 C CA . ALA A 1 144 ? 38.226 22.086 57.274 1.00 39.63 144 ALA A CA 1
ATOM 1144 C C . ALA A 1 144 ? 38.400 20.812 58.101 1.00 40.79 144 ALA A C 1
ATOM 1145 O O . ALA A 1 144 ? 38.906 20.845 59.220 1.00 40.61 144 ALA A O 1
ATOM 1147 N N . LYS A 1 145 ? 37.970 19.691 57.537 1.00 42.77 145 LYS A N 1
ATOM 1148 C CA . LYS A 1 145 ? 38.061 18.389 58.197 1.00 43.77 145 LYS A CA 1
ATOM 1149 C C . LYS A 1 145 ? 39.525 18.021 58.413 1.00 44.46 145 LYS A C 1
ATOM 1150 O O . LYS A 1 145 ? 39.928 17.550 59.477 1.00 47.25 145 LYS A O 1
ATOM 1156 N N . GLU A 1 146 ? 40.314 18.265 57.379 1.00 42.49 146 GLU A N 1
ATOM 1157 C CA . GLU A 1 146 ? 41.735 17.977 57.382 1.00 40.58 146 GLU A CA 1
ATOM 1158 C C . GLU A 1 146 ? 42.505 18.818 58.394 1.00 38.93 146 GLU A C 1
ATOM 1159 O O . GLU A 1 146 ? 43.412 18.324 59.054 1.00 41.75 146 GLU A O 1
ATOM 1165 N N . LEU A 1 147 ? 42.154 20.093 58.509 1.00 35.85 147 LEU A N 1
ATOM 1166 C CA . LEU A 1 147 ? 42.821 20.992 59.448 1.00 32.13 147 LEU A CA 1
ATOM 1167 C C . LEU A 1 147 ? 42.048 21.131 60.773 1.00 31.96 147 LEU A C 1
ATOM 1168 O O . LEU A 1 147 ? 42.407 21.939 61.624 1.00 30.47 147 LEU A O 1
ATOM 1173 N N . HIS A 1 148 ? 40.981 20.364 60.945 1.00 29.82 148 HIS A N 1
ATOM 1174 C CA . HIS A 1 148 ? 40.213 20.450 62.181 1.00 33.01 148 HIS A CA 1
ATOM 1175 C C . HIS A 1 148 ? 39.902 21.898 62.595 1.00 34.73 148 HIS A C 1
ATOM 1176 O O . HIS A 1 148 ? 40.186 22.311 63.726 1.00 36.39 148 HIS A O 1
ATOM 1183 N N . LEU A 1 149 ? 39.331 22.671 61.678 1.00 36.18 149 LEU A N 1
ATOM 1184 C CA . LEU A 1 149 ? 38.967 24.060 61.966 1.00 35.60 149 LEU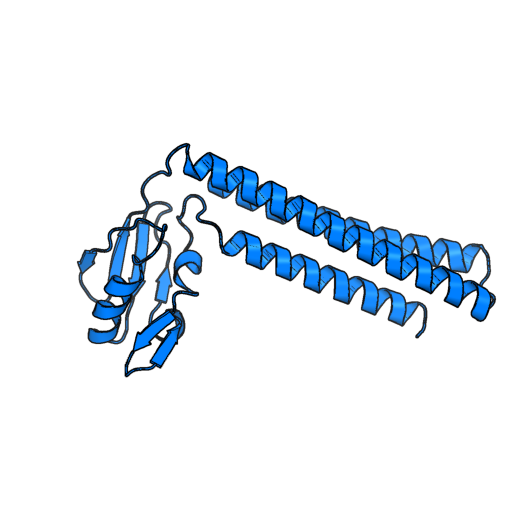 A CA 1
ATOM 1185 C C . LEU A 1 149 ? 37.700 24.083 62.825 1.00 34.85 149 LEU A C 1
ATOM 1186 O O . LEU A 1 149 ? 36.900 23.160 62.782 1.00 33.16 149 LEU A O 1
ATOM 1191 N N . SER A 1 150 ? 37.529 25.139 63.608 1.00 36.73 150 SER A N 1
ATOM 1192 C CA . SER A 1 150 ? 36.352 25.278 64.463 1.00 38.91 150 SER A CA 1
ATOM 1193 C C . SER A 1 150 ? 35.120 25.573 63.600 1.00 41.01 150 SER A C 1
ATOM 1194 O O . SER A 1 150 ? 35.247 25.921 62.422 1.00 40.58 150 SER A O 1
ATOM 1197 N N . GLU A 1 151 ? 33.930 25.439 64.183 1.00 43.04 151 GLU A N 1
ATOM 1198 C CA . GLU A 1 151 ? 32.706 25.725 63.439 1.00 44.70 151 GLU A CA 1
ATOM 1199 C C . GLU A 1 151 ? 32.752 27.176 62.992 1.00 44.14 151 GLU A C 1
ATOM 1200 O O . GLU A 1 151 ? 32.419 27.499 61.859 1.00 41.74 151 GLU A O 1
ATOM 1206 N N . ASP A 1 152 ? 33.178 28.052 63.895 1.00 46.55 152 ASP A N 1
ATOM 1207 C CA . ASP A 1 152 ? 33.272 29.475 63.584 1.00 48.99 152 ASP A CA 1
ATOM 1208 C C . ASP A 1 152 ? 34.313 29.783 62.511 1.00 48.01 152 ASP A C 1
ATOM 1209 O O . ASP A 1 152 ? 34.104 30.658 61.672 1.00 48.48 152 ASP A O 1
ATOM 1214 N N . GLU A 1 153 ? 35.432 29.070 62.538 1.00 46.69 153 GLU A N 1
ATOM 1215 C CA . GLU A 1 153 ? 36.465 29.288 61.534 1.00 46.41 153 GLU A CA 1
ATOM 1216 C C . GLU A 1 153 ? 35.975 28.858 60.154 1.00 44.76 153 GLU A C 1
ATOM 1217 O O . GLU A 1 153 ? 36.140 29.582 59.172 1.00 42.19 153 GLU A O 1
ATOM 1223 N N . THR A 1 154 ? 35.366 27.676 60.085 1.00 43.72 154 THR A N 1
ATOM 1224 C CA . THR A 1 154 ? 34.879 27.163 58.815 1.00 43.61 154 THR A CA 1
ATOM 1225 C C . THR A 1 154 ? 33.697 27.951 58.270 1.00 43.29 154 THR A C 1
ATOM 1226 O O . THR A 1 154 ? 33.630 28.200 57.071 1.00 43.42 154 THR A O 1
ATOM 1230 N N . LYS A 1 155 ? 32.769 28.345 59.139 1.00 43.72 155 LYS A N 1
ATOM 1231 C CA . LYS A 1 155 ? 31.611 29.132 58.703 1.00 42.93 155 LYS A CA 1
ATOM 1232 C C . LYS A 1 155 ? 32.069 30.502 58.237 1.00 43.25 155 LYS A C 1
ATOM 1233 O O . LYS A 1 155 ? 31.435 31.127 57.386 1.00 45.06 155 LYS A O 1
ATOM 1239 N N . ARG A 1 156 ? 33.183 30.969 58.787 1.00 42.05 156 ARG A N 1
ATOM 1240 C CA . ARG A 1 156 ? 33.728 32.260 58.391 1.00 41.06 156 ARG A CA 1
ATOM 1241 C C . ARG A 1 156 ? 34.321 32.114 56.987 1.00 40.38 156 ARG A C 1
ATOM 1242 O O . ARG A 1 156 ? 34.202 33.007 56.149 1.00 39.03 156 ARG A O 1
ATOM 1250 N N . ALA A 1 157 ? 34.942 30.966 56.733 1.00 38.74 157 ALA A N 1
ATOM 1251 C CA . ALA A 1 157 ? 35.554 30.708 55.437 1.00 36.99 157 ALA A CA 1
ATOM 1252 C C . ALA A 1 157 ? 34.488 30.580 54.359 1.00 35.47 157 ALA A C 1
ATOM 1253 O O . ALA A 1 157 ? 34.710 30.931 53.207 1.00 34.40 157 ALA A O 1
ATOM 1255 N N . GLU A 1 158 ? 33.325 30.071 54.740 1.00 35.26 158 GLU A N 1
ATOM 1256 C CA . GLU A 1 158 ? 32.233 29.914 53.788 1.00 34.57 158 GLU A CA 1
ATOM 1257 C C . GLU A 1 158 ? 31.743 31.285 53.406 1.00 32.61 158 GLU A C 1
ATOM 1258 O O . GLU A 1 158 ? 31.481 31.559 52.241 1.00 32.01 158 GLU A O 1
ATOM 1264 N N . ALA A 1 159 ? 31.656 32.149 54.409 1.00 33.75 159 ALA A N 1
ATOM 1265 C CA . ALA A 1 159 ? 31.216 33.531 54.238 1.00 31.90 159 ALA A CA 1
ATOM 1266 C C . ALA A 1 159 ? 32.152 34.288 53.309 1.00 30.65 159 ALA A C 1
ATOM 1267 O O . ALA A 1 159 ? 31.713 35.127 52.531 1.00 32.81 159 ALA A O 1
ATOM 1269 N N . GLU A 1 160 ? 33.441 33.980 53.384 1.00 28.90 160 GLU A N 1
ATOM 1270 C CA . GLU A 1 160 ? 34.418 34.652 52.548 1.00 27.86 160 GLU A CA 1
ATOM 1271 C C . GLU A 1 160 ? 34.228 34.251 51.099 1.00 30.80 160 GLU A C 1
ATOM 1272 O O . GLU A 1 160 ? 34.319 35.092 50.192 1.00 29.98 160 GLU A O 1
ATOM 1278 N N . ILE A 1 161 ? 33.961 32.960 50.891 1.00 30.81 161 ILE A N 1
ATOM 1279 C CA . ILE A 1 161 ? 33.742 32.413 49.552 1.00 31.23 161 ILE A CA 1
ATOM 1280 C C . ILE A 1 161 ? 32.441 32.979 48.991 1.00 33.17 161 ILE A C 1
ATOM 1281 O O . ILE A 1 161 ? 32.344 33.339 47.811 1.00 32.57 161 ILE A O 1
ATOM 1286 N N . GLN A 1 162 ? 31.437 33.042 49.857 1.00 31.79 162 GLN A N 1
ATOM 1287 C CA . GLN A 1 162 ? 30.143 33.556 49.466 1.00 32.78 162 GLN A CA 1
ATOM 1288 C C . GLN A 1 162 ? 30.265 35.019 49.033 1.00 33.79 162 GLN A C 1
ATOM 1289 O O . GLN A 1 162 ? 29.630 35.461 48.071 1.00 33.36 162 GLN A O 1
ATOM 1295 N N . LYS A 1 163 ? 31.097 35.768 49.748 1.00 33.90 163 LYS A N 1
ATOM 1296 C CA . LYS A 1 163 ? 31.304 37.173 49.433 1.00 32.15 163 LYS A CA 1
ATOM 1297 C C . LYS A 1 163 ? 32.016 37.378 48.100 1.00 29.65 163 LYS A C 1
ATOM 1298 O O . LYS A 1 163 ? 31.723 38.318 47.374 1.00 30.44 163 LYS A O 1
ATOM 1304 N N . ILE A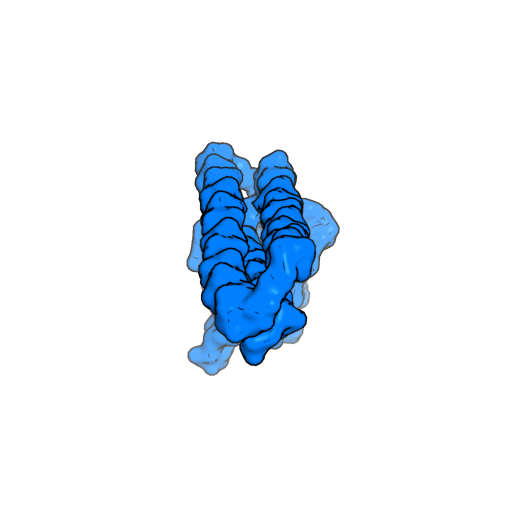 1 164 ? 32.969 36.515 47.786 1.00 28.24 164 ILE A N 1
ATOM 1305 C CA . ILE A 1 164 ? 33.684 36.653 46.525 1.00 28.36 164 ILE A CA 1
ATOM 1306 C C . ILE A 1 164 ? 32.735 36.320 45.384 1.00 27.01 164 ILE A C 1
ATOM 1307 O O . ILE A 1 164 ? 32.696 37.015 44.385 1.00 27.96 164 ILE A O 1
ATOM 1312 N N . THR A 1 165 ? 31.957 35.262 45.561 1.00 27.29 165 THR A N 1
ATOM 1313 C CA . THR A 1 165 ? 30.976 34.837 44.567 1.00 28.49 165 THR A CA 1
ATOM 1314 C C . THR A 1 165 ? 30.028 35.980 44.173 1.00 29.15 165 THR A C 1
ATOM 1315 O O . THR A 1 165 ? 29.855 36.283 42.978 1.00 29.21 165 THR A O 1
ATOM 1319 N N . ASP A 1 166 ? 29.417 36.609 45.177 1.00 28.37 166 ASP A N 1
ATOM 1320 C CA . ASP A 1 166 ? 28.473 37.703 44.933 1.00 30.29 166 ASP A CA 1
ATOM 1321 C C . ASP A 1 166 ? 29.083 38.941 44.291 1.00 33.10 166 ASP A C 1
ATOM 1322 O O . ASP A 1 166 ? 28.372 39.720 43.663 1.00 34.43 166 ASP A O 1
ATOM 1327 N N . GLU A 1 167 ? 30.381 39.152 44.467 1.00 34.30 167 GLU A N 1
ATOM 1328 C CA . GLU A 1 167 ? 30.988 40.319 43.854 1.00 36.24 167 GLU A CA 1
ATOM 1329 C C . GLU A 1 167 ? 31.086 40.119 42.355 1.00 35.44 167 GLU A C 1
ATOM 1330 O O . GLU A 1 167 ? 30.834 41.038 41.585 1.00 34.58 167 GLU A O 1
ATOM 1336 N N . PHE A 1 168 ? 31.434 38.909 41.936 1.00 33.36 168 PHE A N 1
ATOM 1337 C CA . PHE A 1 168 ? 31.560 38.648 40.516 1.00 32.26 168 PHE A CA 1
ATOM 1338 C C . PHE A 1 168 ? 30.211 38.459 39.842 1.00 32.26 168 PHE A C 1
ATOM 1339 O O . PHE A 1 168 ? 30.058 38.717 38.649 1.00 33.27 168 PHE A O 1
ATOM 1347 N N . ILE A 1 169 ? 29.230 38.005 40.610 1.00 30.03 169 ILE A N 1
ATOM 1348 C CA . ILE A 1 169 ? 27.901 37.842 40.069 1.00 25.39 169 ILE A CA 1
ATOM 1349 C C . ILE A 1 169 ? 27.405 39.264 39.790 1.00 24.87 169 ILE A C 1
ATOM 1350 O O . ILE A 1 169 ? 26.912 39.570 38.701 1.00 22.59 169 ILE A O 1
ATOM 1355 N N . ALA A 1 170 ? 27.597 40.140 40.772 1.00 22.20 170 ALA A N 1
ATOM 1356 C CA . ALA A 1 170 ? 27.196 41.533 40.652 1.00 23.15 170 ALA A CA 1
ATOM 1357 C C . ALA A 1 170 ? 27.913 42.236 39.500 1.00 26.69 170 ALA A C 1
ATOM 1358 O O . ALA A 1 170 ? 27.315 43.006 38.747 1.00 27.70 170 ALA A O 1
ATOM 1360 N N . LYS A 1 171 ? 29.201 41.956 39.368 1.00 29.13 171 LYS A N 1
ATOM 1361 C CA . LYS A 1 171 ? 30.013 42.544 38.322 1.00 30.58 171 LYS A CA 1
ATOM 1362 C C . LYS A 1 171 ? 29.644 41.931 36.967 1.00 31.24 171 LYS A C 1
ATOM 1363 O O . LYS A 1 171 ? 29.670 42.610 35.931 1.00 30.32 171 LYS A O 1
ATOM 1369 N N . ALA A 1 172 ? 29.295 40.648 36.973 1.00 30.49 172 ALA A N 1
ATOM 1370 C CA . ALA A 1 172 ? 28.917 39.987 35.729 1.00 30.25 172 ALA A CA 1
ATOM 1371 C C . ALA A 1 172 ? 27.634 40.638 35.220 1.00 31.21 172 ALA A C 1
ATOM 1372 O O . ALA A 1 172 ? 27.540 41.016 34.054 1.00 30.01 172 ALA A O 1
ATOM 1374 N N . ASP A 1 173 ? 26.653 40.772 36.105 1.00 30.41 173 ASP A N 1
ATOM 1375 C CA . ASP A 1 173 ? 25.398 41.403 35.739 1.00 32.39 173 ASP A CA 1
ATOM 1376 C C . ASP A 1 173 ? 25.609 42.815 35.203 1.00 34.11 173 ASP A C 1
ATOM 1377 O O . ASP A 1 173 ? 25.007 43.205 34.207 1.00 36.25 173 ASP A O 1
ATOM 1382 N N . GLN A 1 174 ? 26.463 43.585 35.863 1.00 34.64 174 GLN A N 1
ATOM 1383 C CA . GLN A 1 174 ? 26.714 44.949 35.425 1.00 35.99 174 GLN A CA 1
ATOM 1384 C C . GLN A 1 174 ? 27.252 44.990 34.005 1.00 35.00 174 GLN A C 1
ATOM 1385 O O . GLN A 1 174 ? 26.874 45.844 33.213 1.00 36.40 174 GLN A O 1
ATOM 1391 N N . LEU A 1 175 ? 28.146 44.073 33.682 1.00 33.92 175 LEU A N 1
ATOM 1392 C CA . LEU A 1 175 ? 28.693 44.027 32.339 1.00 34.31 175 LEU A CA 1
ATOM 1393 C C . LEU A 1 175 ? 27.606 43.749 31.316 1.00 36.28 175 LEU A C 1
ATOM 1394 O O . LEU A 1 175 ? 27.456 44.493 30.341 1.00 34.59 175 LEU A O 1
ATOM 1399 N N . ALA A 1 176 ? 26.860 42.666 31.547 1.00 35.15 176 ALA A N 1
ATOM 1400 C CA . ALA A 1 176 ? 25.806 42.252 30.633 1.00 37.52 176 ALA A CA 1
ATOM 1401 C C . ALA A 1 176 ? 24.797 43.367 30.422 1.00 38.78 176 ALA A C 1
ATOM 1402 O O . ALA A 1 176 ? 24.515 43.782 29.299 1.00 39.33 176 ALA A O 1
ATOM 1404 N N . GLU A 1 177 ? 24.262 43.856 31.526 1.00 40.26 177 GLU A N 1
ATOM 1405 C CA . GLU A 1 177 ? 23.284 44.921 31.489 1.00 41.35 177 GLU A CA 1
ATOM 1406 C C . GLU A 1 177 ? 23.765 46.168 30.721 1.00 42.21 177 GLU A C 1
ATOM 1407 O O . GLU A 1 177 ? 22.967 46.833 30.058 1.00 41.79 177 GLU A O 1
ATOM 1413 N N . LYS A 1 178 ? 25.058 46.482 30.801 1.00 40.08 178 LYS A N 1
ATOM 1414 C CA . LYS A 1 178 ? 25.591 47.639 30.094 1.00 38.14 178 LYS A CA 1
ATOM 1415 C C . LYS A 1 178 ? 25.617 47.383 28.592 1.00 38.70 178 LYS A C 1
ATOM 1416 O O . LYS A 1 178 ? 25.280 48.259 27.800 1.00 37.45 178 LYS A O 1
ATOM 1422 N N . LYS A 1 179 ? 26.021 46.180 28.197 1.00 40.59 179 LYS A N 1
ATOM 1423 C CA . LYS A 1 179 ? 26.055 45.828 26.782 1.00 41.42 179 LYS A CA 1
ATOM 1424 C C . LYS A 1 179 ? 24.631 45.800 26.236 1.00 43.41 179 LYS A C 1
ATOM 1425 O O . LYS A 1 179 ? 24.395 46.086 25.056 1.00 45.93 179 LYS A O 1
ATOM 1431 N N . GLU A 1 180 ? 23.680 45.468 27.107 1.00 42.32 180 GLU A N 1
ATOM 1432 C CA . GLU A 1 180 ? 22.277 45.414 26.722 1.00 41.76 180 GLU A CA 1
ATOM 1433 C C . GLU A 1 180 ? 21.791 46.817 26.361 1.00 43.62 180 GLU A C 1
ATOM 1434 O O . GLU A 1 180 ? 21.101 47.019 25.362 1.00 43.73 180 GLU A O 1
ATOM 1440 N N . GLN A 1 181 ? 22.171 47.790 27.178 1.00 44.19 181 GLN A N 1
ATOM 1441 C CA . GLN A 1 181 ? 21.779 49.167 26.940 1.00 46.67 181 GLN A CA 1
ATOM 1442 C C . GLN A 1 181 ? 22.459 49.757 25.723 1.00 49.24 181 GLN A C 1
ATOM 1443 O O . GLN A 1 181 ? 21.918 50.658 25.095 1.00 50.23 181 GLN A O 1
ATOM 1449 N N . GLU A 1 182 ? 23.647 49.263 25.392 1.00 51.40 182 GLU A N 1
ATOM 1450 C CA . GLU A 1 182 ? 24.341 49.761 24.217 1.00 53.91 182 GLU A CA 1
ATOM 1451 C C . GLU A 1 182 ? 23.623 49.218 23.001 1.00 55.88 182 GLU A C 1
ATOM 1452 O O . GLU A 1 182 ? 23.372 49.938 22.039 1.00 56.88 182 GLU A O 1
ATOM 1458 N N . ILE A 1 183 ? 23.277 47.938 23.057 1.00 57.36 183 ILE A N 1
ATOM 1459 C CA . ILE A 1 183 ? 22.583 47.307 21.947 1.00 58.05 183 ILE A CA 1
ATOM 1460 C C . ILE A 1 183 ? 21.188 47.891 21.725 1.00 60.27 183 ILE A C 1
ATOM 1461 O O . ILE A 1 183 ? 20.779 48.107 20.586 1.00 61.76 183 ILE A O 1
ATOM 1466 N N . LEU A 1 184 ? 20.458 48.149 22.807 1.00 61.94 184 LEU A N 1
ATOM 1467 C CA . LEU A 1 184 ? 19.115 48.709 22.684 1.00 63.09 184 LEU A CA 1
ATOM 1468 C C . LEU A 1 184 ? 19.181 50.203 22.456 1.00 65.13 184 LEU A C 1
ATOM 1469 O O . LEU A 1 184 ? 18.245 50.937 22.773 1.00 65.22 184 LEU A O 1
ATOM 1474 N N . GLY A 1 185 ? 20.305 50.641 21.902 1.00 67.23 185 GLY A N 1
ATOM 1475 C CA . GLY A 1 185 ? 20.508 52.045 21.599 1.00 69.75 185 GLY A CA 1
ATOM 1476 C C . GLY A 1 185 ? 20.724 52.191 20.106 1.00 71.38 185 GLY A C 1
ATOM 1477 O O . GLY A 1 185 ? 21.833 52.596 19.698 1.00 72.08 185 GLY A O 1
#

Solvent-accessible surface area: 11247 Å² total; per-residue (Å²): 197,67,40,164,93,11,47,60,62,2,110,32,78,0,48,99,20,6,81,94,4,70,117,37,8,50,61,22,18,4,15,5,28,57,47,34,22,0,60,115,33,147,0,84,32,190,68,49,113,39,45,1,76,135,31,5,72,21,62,41,84,65,82,156,32,0,16,0,80,5,255,51,117,94,0,8,86,27,0,35,131,21,0,121,93,66,86,15,49,16,125,15,53,95,144,60,93,6,0,100,0,87,8,56,123,16,87,106,101,99,48,127,64,14,28,132,22,0,146,120,63,3,78,98,6,43,75,34,1,95,63,16,59,125,79,4,64,80,98,4,139,108,20,16,150,130,94,162,40,54,122,111,90,25,114,133,0,65,49,28,0,68,101,14,0,76,95,18,26,59,81,1,48,83,25,5,74,106,19,40,122,74,0,99,74

Sequence (185 aa):
MTLKELYAETRSHMQKSLEVLEHNLAGLRTGRANPALLLHLKVEYYGAHVPLNQIATVTAPDPRTLVVQSWDQNALKAIEKAIRDSDLGLNPSNKGDALYINIPPLTEERRKDLVRAVRQYAEEGRVAIRNIRREALDKLKKLAKELHLSEDETKRAEAEIQKITDEFIAKADQLAEKKEQEILG

=== Feature glossary ===
The record interleaves many kinds of information about one protein. Here is each kind framed as the question it answers.

Q: What known structures does this most resemble?
A: Structural nearest neighbors (via Foldseek easy-search vs the PDB). Reported per hit: target PDB id, E-value, and alignment TM-score. A TM-score above ~0.5 is the conventional threshold for 'same fold'.

Q: Where is each backbone atom in 3D?
A: The mmCIF table is the protein's shape written out atom by atom. For each backbone N, Cα, C, and carbonyl O, it records an (x, y, z) coordinate triple in Å plus the residue type, chain letter, and residue number.

Q: What are the backbone torsion angles?
A: The φ/ψ torsion pair specifies the backbone conformation at each residue. φ rotates about the N–Cα bond, ψ about the Cα–C bond. Steric clashes forbid most of the (φ, ψ) plane — the allowed regions (α-helix basin, β-sheet basin, left-handed helix) are the Ramachandran-allowed regions.

Q: Which residues are buried vs exposed?
A: Solvent-accessible surface area (SASA) is the area in Å² traced out by the centre of a 1.4 Å probe sphere (a water molecule) rolled over the protein's van der Waals surface (Shrake–Rupley / Lee–Richards construction). Buried residues have near-zero SASA; fully exposed residues can exceed 200 Å². The total SASA scales roughly with the number of surface residues.

Q: How confident is the AlphaFold model at each residue?
A: pLDDT is the predicted lDDT-Cα score: AlphaFold's confidence that the local environment of each residue (all inter-atomic distances within 15 Å) is correctly placed. It is a per-residue number between 0 and 100, with higher meaning more reliable.

Q: What does the local fold look like, residue by residue?
A: 3Di is Foldseek's structural alphabet. Each residue is assigned one of twenty discrete states based on how its Cα sits relative to its spatial (not sequential) neighbors. Aligning 3Di strings finds structural homologs roughly as well as full 3D superposition, but orders of magnitude faster.

Q: How big and how compact is the whole molecule?
A: Radius of gyration (Rg) is the root-mean-square distance of Cα atoms from their centroid — a single number for overall size and compactness. A globular domain of N residues has Rg ≈ 2.2·N^0.38 Å; an extended or disordered chain has a much larger Rg. The Cα contact count is the number of residue pairs whose Cα atoms are within 8 Å and are more than four positions apart in sequence — a standard proxy for tertiary packing density. The bounding box is the smallest axis-aligned box enclosing all Cα atoms.

Q: Which residues are in helices, strands, or loops?
A: DSSP 8-state secondary structure assigns each residue one of H (α-helix), G (3₁₀-helix), I (π-helix), E (extended β-strand), B (isolated β-bridge), T (hydrogen-bonded turn), S (bend), or '-' (coil). The assignment is computed from backbone hydrogen-bond geometry via the Kabsch–Sander algorithm.

Q: How mobile is each atom in the crystal?
A: Crystallographic B-factors measure how much each atom's electron density is smeared out, in Å². They rise in mobile loops and surface residues and fall in the buried interior. In AlphaFold models this column is repurposed to hold pLDDT instead.

Q: What if only a Cα trace is available?
A: P-SEA three-state annotation labels each residue as helix, strand, or coil based purely on the geometry of the Cα trace. It serves as a fallback when the full backbone (and thus DSSP) is unavailable.

Q: What family and function is it annotated with?
A: Database cross-references. InterPro integrates a dozen domain/family signature databases into unified entries with residue-range hits. GO terms attach function/process/location labels with evidence codes. CATH codes position the fold in a four-level structural taxonomy. Organism is the NCBI-taxonomy species name.

Q: Are the domains correctly placed relative to each other?
A: Predicted Aligned Error (PAE) is an AlphaFold confidence matrix: entry (i, j) is the expected error in the position of residue j, in ångströms, when the prediction is superimposed on the true structure at residue i. Low PAE within a block of residues means that block is internally rigid and well-predicted; high PAE between two blocks means their relative placement is uncertain even if each block individually is confident.

Q: What do the diagnostic plots show?
A: Three diagnostic plots accompany the record. The Cα contact map visualizes the tertiary structure as a 2D adjacency matrix (8 Å cutoff, sequence-local contacts suppressed). The Ramachandran plot shows the distribution of backbone (φ, ψ) torsions, with points in the α and β basins reflecting secondary structure content. The PAE plot shows AlphaFold's inter-residue confidence as a color matrix.

Q: What is the amino-acid chain?
A: Primary structure: the covalent order of the twenty standard amino acids along the backbone. Two proteins with the same sequence will (almost always) fold to the same structure; two with 30% identity often share a fold but not the details.

Q: What do the rendered images show?
A: The six renders are orthographic views along the three Cartesian axes in both directions. Representation (cartoon, sticks, or surface) and color scheme (sequence-rainbow or by-chain) vary across proteins so the training set covers all the common visualization conventions.